Protein AF-A0A5B9PC43-F1 (afdb_monomer)

Nearest PDB structures (foldseek):
  3fk8-assembly1_A  TM=6.788E-01  e=1.564E-06  Xylella fastidiosa Temecula1
  5nym-assembly1_A  TM=7.401E-01  e=4.141E-04  Populus tremula x Populus tremuloides
  5nyl-assembly1_A  TM=6.182E-01  e=1.323E-04  Populus tremula x Populus tremuloides
  5nyo-assembly1_A  TM=6.465E-01  e=2.062E-04  Populus tremula x Populus tremuloides
  5o9z-assembly1_J  TM=6.689E-01  e=1.858E-02  Homo sapiens

Sequence (253 aa):
MKRIICIVALMLVSAASILSVGCSQKSEPQVAKKKMHRTVLRRPPEFSQSTVVVEKSIHRNGKTGSAKSVPAKKVLDEAIEVAKSADKKLFIQFDASWCTWCEKLES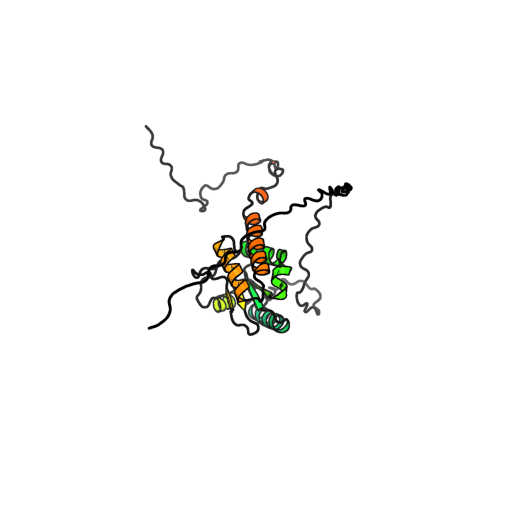FLEQNRPLFENDFHFVKIDTERMAGGAKLFEEFLNGRECGLPCIVILDGDGNEIASSHGRDGKNIGCPFESHEISHFVEMIKNSSDMSQSQLREVGVAMEEYVKTLQDWTLLKPPANESKIQASGPRTWPKNSPLFPRMGLESQKN

Structure (mmCIF, N/CA/C/O backbone):
data_AF-A0A5B9PC43-F1
#
_entry.id   AF-A0A5B9PC43-F1
#
loop_
_atom_site.group_PDB
_atom_site.id
_atom_site.type_symbol
_atom_site.label_atom_id
_atom_site.label_alt_id
_atom_site.label_comp_id
_atom_site.label_asym_id
_atom_site.label_entity_id
_atom_site.label_seq_id
_atom_site.pdbx_PDB_ins_code
_atom_site.Cartn_x
_atom_site.Cartn_y
_atom_site.Cartn_z
_atom_site.occupancy
_atom_site.B_iso_or_equiv
_atom_site.auth_seq_id
_atom_site.auth_comp_id
_atom_site.auth_asym_id
_atom_site.auth_atom_id
_atom_site.pdbx_PDB_model_num
ATOM 1 N N . MET A 1 1 ? -71.013 27.428 17.874 1.00 43.34 1 MET A N 1
ATOM 2 C CA . MET A 1 1 ? -69.565 27.718 17.945 1.00 43.34 1 MET A CA 1
ATOM 3 C C . MET A 1 1 ? -69.277 28.266 19.334 1.00 43.34 1 MET A C 1
ATOM 5 O O . MET A 1 1 ? -69.756 29.342 19.658 1.00 43.34 1 MET A O 1
ATOM 9 N N . LYS A 1 2 ? -68.691 27.448 20.216 1.00 45.78 2 LYS A N 1
ATOM 10 C CA . LYS A 1 2 ? -68.616 27.690 21.664 1.00 45.78 2 LYS A CA 1
ATOM 11 C C . LYS A 1 2 ? -67.164 27.573 22.141 1.00 45.78 2 LYS A C 1
ATOM 13 O O . LYS A 1 2 ? -66.543 26.550 21.888 1.00 45.78 2 LYS A O 1
ATOM 18 N N . ARG A 1 3 ? -66.783 28.565 22.954 1.00 53.69 3 ARG A N 1
ATOM 19 C CA . ARG A 1 3 ? -65.804 28.586 24.059 1.00 53.69 3 ARG A CA 1
ATOM 20 C C . ARG A 1 3 ? -64.476 29.323 23.841 1.00 53.69 3 ARG A C 1
ATOM 22 O O . ARG A 1 3 ? -63.592 28.939 23.094 1.00 53.69 3 ARG A O 1
ATOM 29 N N . ILE A 1 4 ? -64.456 30.401 24.610 1.00 50.22 4 ILE A N 1
ATOM 30 C CA . ILE A 1 4 ? -63.522 31.466 24.916 1.00 50.22 4 ILE A CA 1
ATOM 31 C C . ILE A 1 4 ? -63.011 31.177 26.360 1.00 50.22 4 ILE A C 1
ATOM 33 O O . ILE A 1 4 ? -63.818 30.734 27.179 1.00 50.22 4 ILE A O 1
ATOM 37 N N . ILE A 1 5 ? -61.739 31.512 26.654 1.00 48.22 5 ILE A N 1
ATOM 38 C CA . ILE A 1 5 ? -61.152 31.956 27.956 1.00 48.22 5 ILE A CA 1
ATOM 39 C C . ILE A 1 5 ? -60.602 30.955 29.020 1.00 48.22 5 ILE A C 1
ATOM 41 O O . ILE A 1 5 ? -61.278 30.021 29.437 1.00 48.22 5 ILE A O 1
ATOM 45 N N . CYS A 1 6 ? -59.412 31.348 29.538 1.00 42.16 6 CYS A N 1
ATOM 46 C CA . CYS A 1 6 ? -58.697 31.025 30.802 1.00 42.16 6 CYS A CA 1
ATOM 47 C C . CYS A 1 6 ? -58.104 29.606 30.945 1.00 42.16 6 CYS A C 1
ATOM 49 O O . CYS A 1 6 ? -58.781 28.624 30.700 1.00 42.16 6 CYS A O 1
ATOM 51 N N . ILE A 1 7 ? -56.841 29.403 31.355 1.00 50.62 7 ILE A N 1
ATOM 52 C CA . ILE A 1 7 ? -56.237 29.779 32.650 1.00 50.62 7 ILE A CA 1
ATOM 53 C C . ILE A 1 7 ? -54.703 29.950 32.529 1.00 50.62 7 ILE A C 1
ATOM 55 O O . ILE A 1 7 ? -54.020 29.232 31.806 1.00 50.62 7 ILE A O 1
ATOM 59 N N . VAL A 1 8 ? -54.209 30.920 33.299 1.00 49.19 8 VAL A N 1
ATOM 60 C CA . VAL A 1 8 ? -52.829 31.326 33.602 1.00 49.19 8 VAL A CA 1
ATOM 61 C C . VAL A 1 8 ? -52.238 30.469 34.734 1.00 49.19 8 VAL A C 1
ATOM 63 O O . VAL A 1 8 ? -52.937 30.262 35.719 1.00 49.19 8 VAL A O 1
ATOM 66 N N . ALA A 1 9 ? -50.962 30.066 34.646 1.00 49.91 9 ALA A N 1
ATOM 67 C CA . ALA A 1 9 ? -50.002 29.888 35.764 1.00 49.91 9 ALA A CA 1
ATOM 68 C C . ALA A 1 9 ? -48.663 29.404 35.158 1.00 49.91 9 ALA A C 1
ATOM 70 O O . ALA A 1 9 ? -48.624 28.332 34.569 1.00 49.91 9 ALA A O 1
ATOM 71 N N . LEU A 1 10 ? -47.563 30.160 35.070 1.00 42.94 10 LEU A N 1
ATOM 72 C CA . LEU A 1 10 ? -46.814 30.916 36.083 1.00 42.94 10 LEU A CA 1
ATOM 73 C C . LEU A 1 10 ? -46.324 30.034 37.245 1.00 42.94 10 LEU A C 1
ATOM 75 O O . LEU A 1 10 ? -47.054 29.872 38.210 1.00 42.94 10 LEU A O 1
ATOM 79 N N . MET A 1 11 ? -45.081 29.540 37.167 1.00 46.69 11 MET A N 1
ATOM 80 C CA . MET A 1 11 ? -44.156 29.452 38.310 1.00 46.69 11 MET A CA 1
ATOM 81 C C . MET A 1 11 ? -42.699 29.469 37.813 1.00 46.69 11 MET A C 1
ATOM 83 O O . MET A 1 11 ? -42.244 28.580 37.098 1.00 46.69 11 MET A O 1
ATOM 87 N N . LEU A 1 12 ? -42.010 30.541 38.199 1.00 50.03 12 LEU A N 1
ATOM 88 C CA . LEU A 1 12 ? -40.568 30.782 38.143 1.00 50.03 12 LEU A CA 1
ATOM 89 C C . LEU A 1 12 ? -39.897 30.267 39.438 1.00 50.03 12 LEU A C 1
ATOM 91 O O . LEU A 1 12 ? -40.579 30.033 40.431 1.00 50.03 12 LEU A O 1
ATOM 95 N N . VAL A 1 13 ? -38.554 30.305 39.440 1.00 45.03 13 VAL A N 1
ATOM 96 C CA . VAL A 1 13 ? -37.622 30.306 40.597 1.00 45.03 13 VAL A CA 1
ATOM 97 C C . VAL A 1 13 ? -37.246 28.898 41.102 1.00 45.03 13 VAL A C 1
ATOM 99 O O . VAL A 1 13 ? -38.050 28.177 41.672 1.00 45.03 13 VAL A O 1
ATOM 102 N N . SER A 1 14 ? -36.002 28.435 40.940 1.00 49.44 14 SER A N 1
ATOM 103 C CA . SER A 1 14 ? -34.915 28.845 41.841 1.00 49.44 14 SER A CA 1
ATOM 104 C C . SER A 1 14 ? -33.521 28.652 41.244 1.00 49.44 14 SER A C 1
ATOM 106 O O . SER A 1 14 ? -33.166 27.579 40.761 1.00 49.44 14 SER A O 1
ATOM 108 N N . ALA A 1 15 ? -32.730 29.717 41.342 1.00 48.47 15 ALA A N 1
ATOM 109 C CA . ALA A 1 15 ? -31.288 29.730 41.181 1.00 48.47 15 ALA A CA 1
ATOM 110 C C . ALA A 1 15 ? -30.588 29.587 42.546 1.00 48.47 15 ALA A C 1
ATOM 112 O O . ALA A 1 15 ? -31.166 29.908 43.581 1.00 48.47 15 ALA A O 1
ATOM 113 N N . ALA A 1 16 ? -29.303 29.230 42.461 1.00 44.28 16 ALA A N 1
ATOM 114 C CA . ALA A 1 16 ? -28.235 29.373 43.452 1.00 44.28 16 ALA A CA 1
ATOM 115 C C . ALA A 1 16 ? -28.198 28.387 44.634 1.00 44.28 16 ALA A C 1
ATOM 117 O O . ALA A 1 16 ? -28.980 28.465 45.575 1.00 44.28 16 ALA A O 1
ATOM 118 N N . SER A 1 17 ? -27.134 27.578 44.675 1.00 49.81 17 SER A N 1
ATOM 119 C CA . SER A 1 17 ? -26.151 27.695 45.759 1.00 49.81 17 SER A CA 1
ATOM 120 C C . SER A 1 17 ? -24.807 27.082 45.379 1.00 49.81 17 SER A C 1
ATOM 122 O O . SER A 1 17 ? -24.696 25.962 44.890 1.00 49.81 17 SER A O 1
ATOM 124 N N . ILE A 1 18 ? -23.803 27.918 45.602 1.00 53.03 18 ILE A N 1
ATOM 125 C CA . ILE A 1 18 ? -22.367 27.755 45.440 1.00 53.03 18 ILE A CA 1
ATOM 126 C C . ILE A 1 18 ? -21.845 26.868 46.570 1.00 53.03 18 ILE A C 1
ATOM 128 O O . ILE A 1 18 ? -22.100 27.180 47.728 1.00 53.03 18 ILE A O 1
ATOM 132 N N . LEU A 1 19 ? -21.034 25.856 46.255 1.00 45.12 19 LEU A N 1
ATOM 133 C CA . LEU A 1 19 ? -19.989 25.378 47.162 1.00 45.12 19 LEU A CA 1
ATOM 134 C C . LEU A 1 19 ? -18.723 25.066 46.361 1.00 45.12 19 LEU A C 1
ATOM 136 O O . LEU A 1 19 ? -18.545 23.984 45.809 1.00 45.12 19 LEU A O 1
ATOM 140 N N . SER A 1 20 ? -17.837 26.060 46.331 1.00 44.03 20 SER A N 1
ATOM 141 C CA . SER A 1 20 ? -16.405 25.869 46.144 1.00 44.03 20 SER A CA 1
ATOM 142 C C . SER A 1 20 ? -15.864 25.030 47.299 1.00 44.03 20 SER A C 1
ATOM 144 O O . SER A 1 20 ? -15.857 25.485 48.442 1.00 44.03 20 SER A O 1
ATOM 146 N N . VAL A 1 21 ? -15.358 23.835 47.000 1.00 47.88 21 VAL A N 1
ATOM 147 C CA . VAL A 1 21 ? -14.471 23.093 47.898 1.00 47.88 21 VAL A CA 1
ATOM 148 C C . VAL A 1 21 ? -13.177 22.798 47.152 1.00 47.88 21 VAL A C 1
ATOM 150 O O . VAL A 1 21 ? -13.137 21.980 46.242 1.00 47.88 21 VAL A O 1
ATOM 153 N N . GLY A 1 22 ? -12.127 23.493 47.587 1.00 37.62 22 GLY A N 1
ATOM 154 C CA . GLY A 1 22 ? -10.785 22.940 47.724 1.00 37.62 22 GLY A CA 1
ATOM 155 C C . GLY A 1 22 ? -9.973 22.719 46.453 1.00 37.62 22 GLY A C 1
ATOM 156 O O . GLY A 1 22 ? -9.951 21.623 45.904 1.00 37.62 22 GLY A O 1
ATOM 157 N N . CYS A 1 23 ? -9.132 23.704 46.125 1.00 36.25 23 CYS A N 1
ATOM 158 C CA . CYS A 1 23 ? -7.794 23.422 45.610 1.00 36.25 23 CYS A CA 1
ATOM 159 C C . CYS A 1 23 ? -7.107 22.411 46.543 1.00 36.25 23 CYS A C 1
ATOM 161 O O . CYS A 1 23 ? -6.650 22.773 47.625 1.00 36.25 23 CYS A O 1
ATOM 163 N N . SER A 1 24 ? -7.024 21.148 46.129 1.00 36.28 24 SER A N 1
ATOM 164 C CA . SER A 1 24 ? -6.075 20.196 46.694 1.00 36.28 24 SER A CA 1
ATOM 165 C C . SER A 1 24 ? -4.855 20.182 45.781 1.00 36.28 24 SER A C 1
ATOM 167 O O . SER A 1 24 ? -4.831 19.517 44.746 1.00 36.28 24 SER A O 1
ATOM 169 N N . GLN A 1 25 ? -3.851 20.981 46.148 1.00 38.28 25 GLN A N 1
ATOM 170 C CA . GLN A 1 25 ? -2.487 20.830 45.652 1.00 38.28 25 GLN A CA 1
ATOM 171 C C . GLN A 1 25 ? -1.988 19.448 46.072 1.00 38.28 25 GLN A C 1
ATOM 173 O O . GLN A 1 25 ? -1.511 19.251 47.188 1.00 38.28 25 GLN A O 1
ATOM 178 N N . LYS A 1 26 ? -2.109 18.479 45.166 1.00 35.62 26 LYS A N 1
ATOM 179 C CA . LYS A 1 26 ? -1.331 17.251 45.242 1.00 35.62 26 LYS A CA 1
ATOM 180 C C . LYS A 1 26 ? 0.023 17.570 44.623 1.00 35.62 26 LYS A C 1
ATOM 182 O O . LYS A 1 26 ? 0.137 17.763 43.417 1.00 35.62 26 LYS A O 1
ATOM 187 N N . SER A 1 27 ? 1.009 17.721 45.495 1.00 38.06 27 SER A N 1
ATOM 188 C CA . SER A 1 27 ? 2.417 17.841 45.153 1.00 38.06 27 SER A CA 1
ATOM 189 C C . SER A 1 27 ? 2.829 16.739 44.176 1.00 38.06 27 SER A C 1
ATOM 191 O O . SER A 1 27 ? 2.510 15.562 44.362 1.00 38.06 27 SER A O 1
ATOM 193 N N . GLU A 1 28 ? 3.533 17.146 43.123 1.00 39.41 28 GLU A N 1
ATOM 194 C CA . GLU A 1 28 ? 4.179 16.254 42.168 1.00 39.41 28 GLU A CA 1
ATOM 195 C C . GLU A 1 28 ? 5.106 15.266 42.898 1.00 39.41 28 GLU A C 1
ATOM 197 O O . GLU A 1 28 ? 5.899 15.673 43.757 1.00 39.41 28 GLU A O 1
ATOM 202 N N . PRO A 1 29 ? 5.069 13.966 42.561 1.00 35.38 29 PRO A N 1
ATOM 203 C CA . PRO A 1 29 ? 6.114 13.050 42.971 1.00 35.38 29 PRO A CA 1
ATOM 204 C C . PRO A 1 29 ? 7.404 13.398 42.220 1.00 35.38 29 PRO A C 1
ATOM 206 O O . PRO A 1 29 ? 7.453 13.440 40.992 1.00 35.38 29 PRO A O 1
ATOM 209 N N . GLN A 1 30 ? 8.457 13.647 42.995 1.00 34.16 30 GLN A N 1
ATOM 210 C CA . GLN A 1 30 ? 9.815 13.919 42.538 1.00 34.16 30 GLN A CA 1
ATOM 211 C C . GLN A 1 30 ? 10.288 12.838 41.554 1.00 34.16 30 GLN A C 1
ATOM 213 O O . GLN A 1 30 ? 10.591 11.708 41.945 1.00 34.16 30 GLN A O 1
ATOM 218 N N . VAL A 1 31 ? 10.385 13.198 40.273 1.00 34.38 31 VAL A N 1
ATOM 219 C CA . VAL A 1 31 ? 11.050 12.384 39.253 1.00 34.38 31 VAL A CA 1
ATOM 220 C C . VAL A 1 31 ? 12.542 12.366 39.576 1.00 34.38 31 VAL A C 1
ATOM 222 O O . VAL A 1 31 ? 13.286 13.313 39.314 1.00 34.38 31 VAL A O 1
ATOM 225 N N . ALA A 1 32 ? 12.981 11.263 40.178 1.00 34.78 32 ALA A N 1
ATOM 226 C CA . ALA A 1 32 ? 14.383 10.948 40.366 1.00 34.78 32 ALA A CA 1
ATOM 227 C C . ALA A 1 32 ? 15.108 10.996 39.010 1.00 34.78 32 ALA A C 1
ATOM 229 O O . ALA A 1 32 ? 14.774 10.269 38.072 1.00 34.78 32 ALA A O 1
ATOM 230 N N . LYS A 1 33 ? 16.125 11.858 38.914 1.00 36.84 33 LYS A N 1
ATOM 231 C CA . LYS A 1 33 ? 17.017 11.978 37.756 1.00 36.84 33 LYS A CA 1
ATOM 232 C C . LYS A 1 33 ? 17.776 10.664 37.555 1.00 36.84 33 LYS A C 1
ATOM 234 O O . LYS A 1 33 ? 18.848 10.461 38.127 1.00 36.84 33 LYS A O 1
ATOM 239 N N . LYS A 1 34 ? 17.242 9.763 36.728 1.00 36.44 34 LYS A N 1
ATOM 240 C CA . LYS A 1 34 ? 17.983 8.586 36.271 1.00 36.44 34 LYS A CA 1
ATOM 241 C C . LYS A 1 34 ? 18.980 9.031 35.203 1.00 36.44 34 LYS A C 1
ATOM 243 O O . LYS A 1 34 ? 18.617 9.521 34.139 1.00 36.44 34 LYS A O 1
ATOM 248 N N . LYS A 1 35 ? 20.256 8.881 35.545 1.00 34.94 35 LYS A N 1
ATOM 249 C CA . LYS A 1 35 ? 21.439 9.118 34.717 1.00 34.94 35 LYS A CA 1
ATOM 250 C C . LYS A 1 35 ? 21.250 8.464 33.340 1.00 34.94 35 LYS A C 1
ATOM 252 O O . LYS A 1 35 ? 21.169 7.242 33.237 1.00 34.94 35 LYS A O 1
ATOM 257 N N . MET A 1 36 ? 21.149 9.288 32.299 1.00 33.34 36 MET A N 1
ATOM 258 C CA . MET A 1 36 ? 20.982 8.847 30.917 1.00 33.34 36 MET A CA 1
ATOM 259 C C . MET A 1 36 ? 22.302 8.235 30.439 1.00 33.34 36 MET A C 1
ATOM 261 O O . MET A 1 36 ? 23.233 8.939 30.051 1.00 33.34 36 MET A O 1
ATOM 265 N N . HIS A 1 37 ? 22.417 6.909 30.522 1.00 37.09 37 HIS A N 1
ATOM 266 C CA . HIS A 1 37 ? 23.472 6.200 29.814 1.00 37.09 37 HIS A CA 1
ATOM 267 C C . HIS A 1 37 ? 23.176 6.293 28.317 1.00 37.09 37 HIS A C 1
ATOM 269 O O . HIS A 1 37 ? 22.144 5.822 27.840 1.00 37.09 37 HIS A O 1
ATOM 275 N N . ARG A 1 38 ? 24.102 6.940 27.603 1.00 36.69 38 ARG A N 1
ATOM 276 C CA . ARG A 1 38 ? 24.192 7.025 26.144 1.00 36.69 38 ARG A CA 1
ATOM 277 C C . ARG A 1 38 ? 24.114 5.616 25.557 1.00 36.69 38 ARG A C 1
ATOM 279 O O . ARG A 1 38 ? 25.120 4.919 25.456 1.00 36.69 38 ARG A O 1
ATOM 286 N N . THR A 1 39 ? 22.905 5.198 25.202 1.00 31.80 39 THR A N 1
ATOM 287 C CA . THR A 1 39 ? 22.682 3.958 24.469 1.00 31.80 39 THR A CA 1
ATOM 288 C C . THR A 1 39 ? 22.955 4.276 23.012 1.00 31.80 39 THR A C 1
ATOM 290 O O . THR A 1 39 ? 22.233 5.034 22.373 1.00 31.80 39 THR A O 1
ATOM 293 N N . VAL A 1 40 ? 24.084 3.765 22.532 1.00 38.44 40 VAL A N 1
ATOM 294 C CA . VAL A 1 40 ? 24.432 3.718 21.115 1.00 38.44 40 VAL A CA 1
ATOM 295 C C . VAL A 1 40 ? 23.251 3.090 20.381 1.00 38.44 40 VAL A C 1
ATOM 297 O O . VAL A 1 40 ? 22.873 1.966 20.712 1.00 38.44 40 VAL A O 1
ATOM 300 N N . LEU A 1 41 ? 22.669 3.822 19.426 1.00 33.53 41 LEU A N 1
ATOM 301 C CA . LEU A 1 41 ? 21.679 3.299 18.490 1.00 33.53 41 LEU A CA 1
ATOM 302 C C . LEU A 1 41 ? 22.284 2.061 17.823 1.00 33.53 41 LEU A C 1
ATOM 304 O O . LEU A 1 41 ? 23.160 2.157 16.962 1.00 33.53 41 LEU A O 1
ATOM 308 N N . ARG A 1 42 ? 21.874 0.882 18.293 1.00 34.84 42 ARG A N 1
ATOM 309 C CA . ARG A 1 42 ? 22.105 -0.364 17.573 1.00 34.84 42 ARG A CA 1
ATOM 310 C C . ARG A 1 42 ? 21.214 -0.308 16.337 1.00 34.84 42 ARG A C 1
ATOM 312 O O . ARG A 1 42 ? 20.073 0.139 16.430 1.00 34.84 42 ARG A O 1
ATOM 319 N N . ARG A 1 43 ? 21.775 -0.709 15.194 1.00 34.78 43 ARG A N 1
ATOM 320 C CA . ARG A 1 43 ? 21.053 -0.841 13.923 1.00 34.78 43 ARG A CA 1
ATOM 321 C C . ARG A 1 43 ? 19.721 -1.572 14.158 1.00 34.78 43 ARG A C 1
ATOM 323 O O . ARG A 1 43 ? 19.720 -2.504 14.969 1.00 34.78 43 ARG A O 1
ATOM 330 N N . PRO A 1 44 ? 18.632 -1.188 13.468 1.00 36.41 44 PRO A N 1
ATOM 331 C CA . PRO A 1 44 ? 17.419 -1.992 13.455 1.00 36.41 44 PRO A CA 1
ATOM 332 C C . PRO A 1 44 ? 17.771 -3.434 13.061 1.00 36.41 44 PRO A C 1
ATOM 334 O O . PRO A 1 44 ? 18.649 -3.618 12.209 1.00 36.41 44 PRO A O 1
ATOM 337 N N . PRO A 1 45 ? 17.155 -4.449 13.686 1.00 33.75 45 PRO A N 1
ATOM 338 C CA . PRO A 1 45 ? 17.302 -5.817 13.227 1.00 33.75 45 PRO A CA 1
ATOM 339 C C . PRO A 1 45 ? 16.797 -5.910 11.784 1.00 33.75 45 PRO A C 1
ATOM 341 O O . PRO A 1 45 ? 15.704 -5.459 11.456 1.00 33.75 45 PRO A O 1
ATOM 344 N N . GLU A 1 46 ? 17.654 -6.458 10.932 1.00 38.03 46 GLU A N 1
ATOM 345 C CA . GLU A 1 46 ? 17.359 -6.845 9.561 1.00 38.03 46 GLU A CA 1
ATOM 346 C C . GLU A 1 46 ? 16.153 -7.800 9.562 1.00 38.03 46 GLU A C 1
ATOM 348 O O . GLU A 1 46 ? 16.115 -8.746 10.348 1.00 38.03 46 GLU A O 1
ATOM 353 N N . PHE A 1 47 ? 15.162 -7.467 8.731 1.00 34.25 47 PHE A N 1
ATOM 354 C CA . PHE A 1 47 ? 13.943 -8.198 8.377 1.00 34.25 47 PHE A CA 1
ATOM 355 C C . PHE A 1 47 ? 13.853 -9.625 8.956 1.00 34.25 47 PHE A C 1
ATOM 357 O O . PHE A 1 47 ? 14.481 -10.564 8.458 1.00 34.25 47 PHE A O 1
ATOM 364 N N . SER A 1 48 ? 13.040 -9.799 10.005 1.00 32.00 48 SER A N 1
ATOM 365 C CA . SER A 1 48 ? 12.641 -11.125 10.475 1.00 32.00 48 SER A CA 1
ATOM 366 C C . SER A 1 48 ? 11.788 -11.769 9.392 1.00 32.00 48 SER A C 1
ATOM 368 O O . SER A 1 48 ? 10.599 -11.490 9.264 1.00 32.00 48 SER A O 1
ATOM 370 N N . GLN A 1 49 ? 12.451 -12.618 8.615 1.00 38.53 49 GLN A N 1
ATOM 371 C CA . GLN A 1 49 ? 11.923 -13.583 7.666 1.00 38.53 49 GLN A CA 1
ATOM 372 C C . GLN A 1 49 ? 10.609 -14.215 8.153 1.00 38.53 49 GLN A C 1
ATOM 374 O O . GLN A 1 49 ? 10.593 -15.290 8.742 1.00 38.53 49 GLN A O 1
ATOM 379 N N . SER A 1 50 ? 9.489 -13.583 7.816 1.00 36.22 50 SER A N 1
ATOM 380 C CA . SER A 1 50 ? 8.236 -14.290 7.537 1.00 36.22 50 SER A CA 1
ATOM 381 C C . SER A 1 50 ? 8.174 -14.593 6.038 1.00 36.22 50 SER A C 1
ATOM 383 O O . SER A 1 50 ? 7.153 -14.445 5.383 1.00 36.22 50 SER A O 1
ATOM 385 N N . THR A 1 51 ? 9.320 -14.967 5.471 1.00 35.28 51 THR A N 1
ATOM 386 C CA . THR A 1 51 ? 9.424 -15.641 4.184 1.00 35.28 51 THR A CA 1
ATOM 387 C C . THR A 1 51 ? 9.265 -17.122 4.465 1.00 35.28 51 THR A C 1
ATOM 389 O O . THR A 1 51 ? 10.009 -17.673 5.274 1.00 35.28 51 THR A O 1
ATOM 392 N N . VAL A 1 52 ? 8.318 -17.773 3.798 1.00 36.25 52 VAL A N 1
ATOM 393 C CA . VAL A 1 52 ? 8.227 -19.231 3.753 1.00 36.2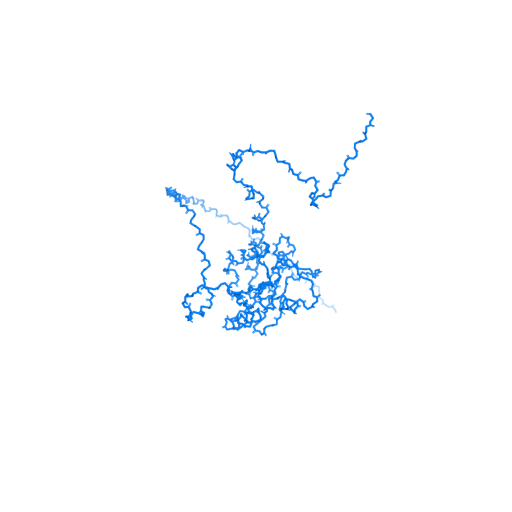5 52 VAL A CA 1
ATOM 394 C C . VAL A 1 52 ? 9.581 -19.777 3.294 1.00 36.25 52 VAL A C 1
ATOM 396 O O . VAL A 1 52 ? 9.953 -19.698 2.124 1.00 36.25 52 VAL A O 1
ATOM 399 N N . VAL A 1 53 ? 10.350 -20.295 4.247 1.00 34.34 53 VAL A N 1
ATOM 400 C CA . VAL A 1 53 ? 11.598 -21.002 3.999 1.00 34.34 53 VAL A CA 1
ATOM 401 C C . VAL A 1 53 ? 11.230 -22.367 3.423 1.00 34.34 53 VAL A C 1
ATOM 403 O O . VAL A 1 53 ? 10.977 -23.325 4.149 1.00 34.34 53 VAL A O 1
ATOM 406 N N . VAL A 1 54 ? 11.219 -22.476 2.093 1.00 35.88 54 VAL A N 1
ATOM 407 C CA . VAL A 1 54 ? 11.498 -23.755 1.428 1.00 35.88 54 VAL A CA 1
ATOM 408 C C . VAL A 1 54 ? 13.016 -23.936 1.439 1.00 35.88 54 VAL A C 1
ATOM 410 O O . VAL A 1 54 ? 13.687 -23.797 0.421 1.00 35.88 54 VAL A O 1
ATOM 413 N N . GLU A 1 55 ? 13.584 -24.228 2.608 1.00 39.66 55 GLU A N 1
ATOM 414 C CA . GLU A 1 55 ? 14.922 -24.812 2.681 1.00 39.66 55 GLU A CA 1
ATOM 415 C C . GLU A 1 55 ? 14.790 -26.323 2.797 1.00 39.66 55 GLU A C 1
ATOM 417 O O . GLU A 1 55 ? 14.534 -26.888 3.861 1.00 39.66 55 GLU A O 1
ATOM 422 N N . LYS A 1 56 ? 15.078 -27.003 1.688 1.00 38.94 56 LYS A N 1
ATOM 423 C CA . LYS A 1 56 ? 15.835 -28.243 1.791 1.00 38.94 56 LYS A CA 1
ATOM 424 C C . LYS A 1 56 ? 16.845 -28.359 0.654 1.00 38.94 56 LYS A C 1
ATOM 426 O O . LYS A 1 56 ? 16.492 -28.608 -0.491 1.00 38.94 56 LYS A O 1
ATOM 431 N N . SER A 1 57 ? 18.107 -28.220 1.059 1.00 42.00 57 SER A N 1
ATOM 432 C CA . SER A 1 57 ? 19.327 -28.754 0.445 1.00 42.00 57 SER A CA 1
ATOM 433 C C . SER A 1 57 ? 19.657 -28.371 -0.995 1.00 42.00 57 SER A C 1
ATOM 435 O O . SER A 1 57 ? 19.285 -29.103 -1.901 1.00 42.00 57 SER A O 1
ATOM 437 N N . ILE A 1 58 ? 20.579 -27.414 -1.173 1.00 43.47 58 ILE A N 1
ATOM 438 C CA . ILE A 1 58 ? 21.733 -27.604 -2.074 1.00 43.47 58 ILE A CA 1
ATOM 439 C C . ILE A 1 58 ? 22.983 -26.981 -1.424 1.00 43.47 58 ILE A C 1
ATOM 441 O O . ILE A 1 58 ? 23.087 -25.768 -1.261 1.00 43.47 58 ILE A O 1
ATOM 445 N N . HIS A 1 59 ? 23.935 -27.832 -1.032 1.00 37.06 59 HIS A N 1
ATOM 446 C CA . HIS A 1 59 ? 25.284 -27.433 -0.626 1.00 37.06 59 HIS A CA 1
ATOM 447 C C . HIS A 1 59 ? 26.112 -26.970 -1.841 1.00 37.06 59 HIS A C 1
ATOM 449 O O . HIS A 1 59 ? 25.977 -27.493 -2.944 1.00 37.06 59 HIS A O 1
ATOM 455 N N . ARG A 1 60 ? 26.983 -25.986 -1.583 1.00 48.62 60 ARG A N 1
ATOM 456 C CA . ARG A 1 60 ? 27.903 -25.262 -2.484 1.00 48.62 60 ARG A CA 1
ATOM 457 C C . ARG A 1 60 ? 28.493 -26.073 -3.649 1.00 48.62 60 ARG A C 1
ATOM 459 O O . ARG A 1 60 ? 29.173 -27.067 -3.417 1.00 48.62 60 ARG A O 1
ATOM 466 N N . ASN A 1 61 ? 28.464 -25.487 -4.849 1.00 39.22 61 ASN A N 1
ATOM 467 C CA . ASN A 1 61 ? 29.692 -25.294 -5.627 1.00 39.22 61 ASN A CA 1
ATOM 468 C C . ASN A 1 61 ? 29.556 -24.108 -6.598 1.00 39.22 61 ASN A C 1
ATOM 470 O O . ASN A 1 61 ? 28.491 -23.883 -7.171 1.00 39.22 61 ASN A O 1
ATOM 474 N N . GLY A 1 62 ? 30.632 -23.336 -6.751 1.00 46.44 62 GLY A N 1
ATOM 475 C CA . GLY A 1 62 ? 30.665 -22.114 -7.548 1.00 46.44 62 GLY A CA 1
ATOM 476 C C . GLY A 1 62 ? 30.354 -22.352 -9.027 1.00 46.44 62 GLY A C 1
ATOM 477 O O . GLY A 1 62 ? 31.063 -23.073 -9.725 1.00 46.44 62 GLY A O 1
ATOM 478 N N . LYS A 1 63 ? 29.301 -21.691 -9.504 1.00 38.44 63 LYS A N 1
ATOM 479 C CA . LYS A 1 63 ? 29.036 -21.402 -10.914 1.00 38.44 63 LYS A CA 1
ATOM 480 C C . LYS A 1 63 ? 28.143 -20.168 -10.933 1.00 38.44 63 LYS A C 1
ATOM 482 O O . LYS A 1 63 ? 27.049 -20.202 -10.377 1.00 38.44 63 LYS A O 1
ATOM 487 N N . THR A 1 64 ? 28.600 -19.081 -11.546 1.00 47.75 64 THR A N 1
ATOM 488 C CA . THR A 1 64 ? 27.760 -17.921 -11.874 1.00 47.75 64 THR A CA 1
ATOM 489 C C . THR A 1 64 ? 26.778 -18.333 -12.972 1.00 47.75 64 THR A C 1
ATOM 491 O O . THR A 1 64 ? 26.967 -18.039 -14.149 1.00 47.75 64 THR A O 1
ATOM 494 N N . GLY A 1 65 ? 25.769 -19.115 -12.596 1.00 38.50 65 GLY A N 1
ATOM 495 C CA . GLY A 1 65 ? 24.559 -19.291 -13.379 1.00 38.50 65 GLY A CA 1
ATOM 496 C C . GLY A 1 65 ? 23.633 -18.129 -13.057 1.00 38.50 65 GLY A C 1
ATOM 497 O O . GLY A 1 65 ? 23.471 -17.788 -11.888 1.00 38.50 65 GLY A O 1
ATOM 498 N N . SER A 1 66 ? 23.061 -17.510 -14.089 1.00 46.16 66 SER A N 1
ATOM 499 C CA . SER A 1 66 ? 21.928 -16.595 -13.953 1.00 46.16 66 SER A CA 1
ATOM 500 C C . SER A 1 66 ? 20.913 -17.227 -12.996 1.00 46.16 66 SER A C 1
ATOM 502 O O . SER A 1 66 ? 20.351 -18.284 -13.292 1.00 46.16 66 SER A O 1
ATOM 504 N N . ALA A 1 67 ? 20.775 -16.652 -11.799 1.00 56.25 67 ALA A N 1
ATOM 505 C CA . ALA A 1 67 ? 19.807 -17.124 -10.826 1.00 56.25 67 ALA A CA 1
ATOM 506 C C . ALA A 1 67 ? 18.427 -17.045 -11.483 1.00 56.25 67 ALA A C 1
ATOM 508 O O . ALA A 1 67 ? 18.057 -16.011 -12.040 1.00 56.25 67 ALA A O 1
ATOM 509 N N . LYS A 1 68 ? 17.687 -18.157 -11.472 1.00 64.25 68 LYS A N 1
ATOM 510 C CA . LYS A 1 68 ? 16.347 -18.206 -12.048 1.00 64.25 68 LYS A CA 1
ATOM 511 C C . LYS A 1 68 ? 15.478 -17.199 -11.293 1.00 64.25 68 LYS A C 1
ATOM 513 O O . LYS A 1 68 ? 15.255 -17.363 -10.097 1.00 64.25 68 LYS A O 1
ATOM 518 N N . SER A 1 69 ? 15.045 -16.157 -11.995 1.00 86.88 69 SER A N 1
ATOM 519 C CA . SER A 1 69 ? 14.154 -15.131 -11.460 1.00 86.88 69 SER A CA 1
ATOM 520 C C . SER A 1 69 ? 12.864 -15.764 -10.912 1.00 86.88 69 SER A C 1
ATOM 522 O O . SER A 1 69 ? 12.329 -16.714 -11.496 1.00 86.88 69 SER A O 1
ATOM 524 N N . VAL A 1 70 ? 12.390 -15.263 -9.768 1.00 95.25 70 VAL A N 1
ATOM 525 C CA . VAL A 1 70 ? 11.149 -15.716 -9.125 1.00 95.25 70 VAL A CA 1
ATOM 526 C C . VAL A 1 70 ? 9.952 -15.310 -10.003 1.00 95.25 70 VAL A C 1
ATOM 528 O O . VAL A 1 70 ? 9.877 -14.145 -10.391 1.00 95.25 70 VAL A O 1
ATOM 531 N N . PRO A 1 71 ? 9.015 -16.216 -10.347 1.00 97.94 71 PRO A N 1
ATOM 532 C CA . PRO A 1 71 ? 7.841 -15.854 -11.145 1.00 97.94 71 PRO A CA 1
ATOM 533 C C . PRO A 1 71 ? 6.855 -14.972 -10.369 1.00 97.94 71 PRO A C 1
ATOM 535 O O . PRO A 1 71 ? 6.338 -15.403 -9.340 1.00 97.94 71 PRO A O 1
ATOM 538 N N . ALA A 1 72 ? 6.528 -13.790 -10.900 1.00 98.19 72 ALA A N 1
ATOM 539 C CA . ALA A 1 72 ? 5.634 -12.826 -10.246 1.00 98.19 72 ALA A CA 1
ATOM 540 C C . ALA A 1 72 ? 4.237 -13.409 -9.983 1.00 98.19 72 ALA A C 1
ATOM 542 O O . ALA A 1 72 ? 3.710 -13.295 -8.881 1.00 98.19 72 ALA A O 1
ATOM 543 N N . LYS A 1 73 ? 3.670 -14.119 -10.971 1.00 97.50 73 LYS A N 1
ATOM 544 C CA . LYS A 1 73 ? 2.361 -14.768 -10.822 1.00 97.50 73 LYS A CA 1
ATOM 545 C C . LYS A 1 73 ? 2.346 -15.779 -9.674 1.00 97.50 73 LYS A C 1
ATOM 547 O O . LYS A 1 73 ? 1.375 -15.848 -8.939 1.00 97.50 73 LYS A O 1
ATOM 552 N N . LYS A 1 74 ? 3.433 -16.535 -9.493 1.00 97.75 74 LYS A N 1
ATOM 553 C CA . LYS A 1 74 ? 3.526 -17.503 -8.397 1.00 97.75 74 LYS A CA 1
ATOM 554 C C . LYS A 1 74 ? 3.513 -16.797 -7.037 1.00 97.75 74 LYS A C 1
ATOM 556 O O . LYS A 1 74 ? 2.815 -17.249 -6.142 1.00 97.75 74 LYS A O 1
ATOM 561 N N . VAL A 1 75 ? 4.248 -15.690 -6.908 1.00 98.19 75 VAL A N 1
ATOM 562 C CA . VAL A 1 75 ? 4.259 -14.863 -5.688 1.00 98.19 75 VAL A CA 1
ATOM 563 C C . VAL A 1 75 ? 2.865 -14.307 -5.393 1.00 98.19 75 VAL A C 1
ATOM 565 O O . VAL A 1 75 ? 2.422 -14.363 -4.252 1.00 98.19 75 VAL A O 1
ATOM 568 N N . LEU A 1 76 ? 2.161 -13.818 -6.418 1.00 97.81 76 LEU A N 1
ATOM 569 C CA . LEU A 1 76 ? 0.785 -13.344 -6.280 1.00 97.81 76 LEU A CA 1
ATOM 570 C C . LEU A 1 76 ? -0.166 -14.461 -5.834 1.00 97.81 76 LEU A C 1
ATOM 572 O O . LEU A 1 76 ? -0.884 -14.278 -4.858 1.00 97.81 76 LEU A O 1
ATOM 576 N N . ASP A 1 77 ? -0.158 -15.604 -6.527 1.00 96.81 77 ASP A N 1
ATOM 577 C CA . ASP A 1 77 ? -1.038 -16.737 -6.222 1.00 96.81 77 ASP A CA 1
ATOM 578 C C . ASP A 1 77 ? -0.820 -17.214 -4.770 1.00 96.81 77 ASP A C 1
ATOM 580 O O . ASP A 1 77 ? -1.778 -17.401 -4.026 1.00 96.81 77 ASP A O 1
ATOM 584 N N . GLU A 1 78 ? 0.437 -17.337 -4.325 1.00 97.25 78 GLU A N 1
ATOM 585 C CA . GLU A 1 78 ? 0.765 -17.702 -2.938 1.00 97.25 78 GLU A CA 1
ATOM 586 C C . GLU A 1 78 ? 0.280 -16.649 -1.928 1.00 97.25 78 GLU A C 1
ATOM 588 O O . GLU A 1 78 ? -0.254 -17.004 -0.876 1.00 97.25 78 GLU A O 1
ATOM 593 N N . ALA A 1 79 ? 0.424 -15.360 -2.241 1.00 97.69 79 ALA A N 1
ATOM 594 C CA . ALA A 1 79 ? -0.017 -14.284 -1.359 1.00 97.69 79 ALA A CA 1
ATOM 595 C C . ALA A 1 79 ? -1.549 -14.204 -1.243 1.00 97.69 79 ALA A C 1
ATOM 597 O O . ALA A 1 79 ? -2.057 -13.907 -0.161 1.00 97.69 79 ALA A O 1
ATOM 598 N N . ILE A 1 80 ? -2.285 -14.512 -2.319 1.00 97.19 80 ILE A N 1
ATOM 599 C CA . ILE A 1 80 ? -3.752 -14.630 -2.296 1.00 97.19 80 ILE A CA 1
ATOM 600 C C . ILE A 1 80 ? -4.174 -15.756 -1.348 1.00 97.19 80 ILE A C 1
ATOM 602 O O . ILE A 1 80 ? -5.023 -15.533 -0.485 1.00 97.19 80 ILE A O 1
ATOM 606 N N . GLU A 1 81 ? -3.556 -16.936 -1.444 1.00 96.81 81 GLU A N 1
ATOM 607 C CA . GLU A 1 81 ? -3.873 -18.065 -0.557 1.00 96.81 81 GLU A CA 1
ATOM 608 C C . GLU A 1 81 ? -3.591 -17.732 0.916 1.00 96.81 81 GLU A C 1
ATOM 610 O O . GLU A 1 81 ? -4.414 -18.011 1.792 1.00 96.81 81 GLU A O 1
ATOM 615 N N . VAL A 1 82 ? -2.461 -17.071 1.202 1.00 96.69 82 VAL A N 1
ATOM 616 C CA . VAL A 1 82 ? -2.128 -16.626 2.564 1.00 96.69 82 VAL A CA 1
ATOM 617 C C . VAL A 1 82 ? -3.149 -15.609 3.070 1.00 96.69 82 VAL A C 1
ATOM 619 O O . VAL A 1 82 ? -3.680 -15.793 4.166 1.00 96.69 82 VAL A O 1
ATOM 622 N N . ALA A 1 83 ? -3.461 -14.577 2.281 1.00 97.12 83 ALA A N 1
ATOM 623 C CA . ALA A 1 83 ? -4.435 -13.551 2.646 1.00 97.12 83 ALA A CA 1
ATOM 624 C C . ALA A 1 83 ? -5.814 -14.167 2.930 1.00 97.12 83 ALA A C 1
ATOM 626 O O . ALA A 1 83 ? -6.387 -13.922 3.991 1.00 97.12 83 ALA A O 1
ATOM 627 N N . LYS A 1 84 ? -6.287 -15.055 2.045 1.00 96.06 84 LYS A N 1
ATOM 628 C CA . LYS A 1 84 ? -7.557 -15.776 2.193 1.00 96.06 84 LYS A CA 1
ATOM 629 C C . LYS A 1 84 ? -7.581 -16.635 3.457 1.00 96.06 84 LYS A C 1
ATOM 631 O O . LYS A 1 84 ? -8.548 -16.587 4.209 1.00 96.06 84 LYS A O 1
ATOM 636 N N . SER A 1 85 ? -6.514 -17.393 3.723 1.00 96.62 85 SER A N 1
ATOM 637 C CA . SER A 1 85 ? -6.425 -18.255 4.913 1.00 96.62 85 SER A CA 1
ATOM 638 C C . SER A 1 85 ? -6.401 -17.477 6.233 1.00 96.62 85 SER A C 1
ATOM 640 O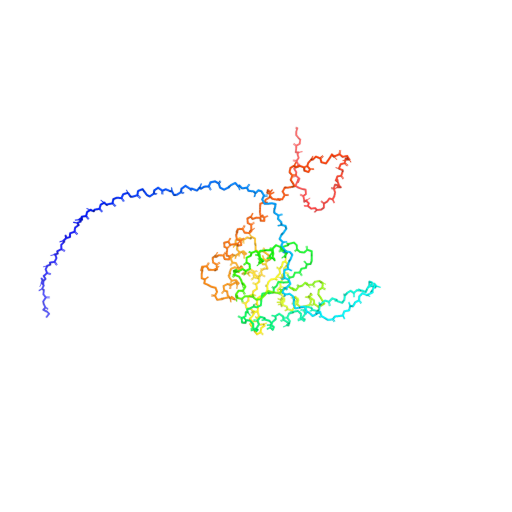 O . SER A 1 85 ? -6.819 -18.001 7.264 1.00 96.62 85 SER A O 1
ATOM 642 N N . ALA A 1 86 ? -5.920 -16.232 6.195 1.00 95.88 86 ALA A N 1
ATOM 643 C CA . ALA A 1 86 ? -5.829 -15.340 7.342 1.00 95.88 86 ALA A CA 1
ATOM 644 C C . ALA A 1 86 ? -7.037 -14.398 7.483 1.00 95.88 86 ALA A C 1
ATOM 646 O O . ALA A 1 86 ? -7.020 -13.567 8.387 1.00 95.88 86 ALA A O 1
ATOM 647 N N . ASP A 1 87 ? -8.040 -14.508 6.602 1.00 96.50 87 ASP A N 1
ATOM 648 C CA . ASP A 1 87 ? -9.182 -13.587 6.489 1.00 96.50 87 ASP A CA 1
ATOM 649 C C . ASP A 1 87 ? -8.764 -12.110 6.331 1.00 96.50 87 ASP A C 1
ATOM 651 O O . ASP A 1 87 ? -9.335 -11.194 6.917 1.00 96.50 87 ASP A O 1
ATOM 655 N N . LYS A 1 88 ? -7.718 -11.874 5.530 1.00 97.81 88 LYS A N 1
ATOM 656 C CA . LYS A 1 88 ? -7.164 -10.543 5.243 1.00 97.81 88 LYS A CA 1
ATOM 657 C C . LYS A 1 88 ? -7.353 -10.171 3.783 1.00 97.81 88 LYS A C 1
ATOM 659 O O . LYS A 1 88 ? -7.451 -11.028 2.906 1.00 97.81 88 LYS A O 1
ATOM 664 N N . LYS A 1 89 ? -7.352 -8.870 3.507 1.00 98.62 89 LYS A N 1
ATOM 665 C CA . LYS A 1 89 ? -7.227 -8.344 2.143 1.00 98.62 89 LYS A CA 1
ATOM 666 C C . LYS A 1 89 ? -5.767 -8.395 1.700 1.00 98.62 89 LYS A C 1
ATOM 668 O O . LYS A 1 89 ? -4.858 -8.361 2.532 1.00 98.62 89 LYS A O 1
ATOM 673 N N . LEU A 1 90 ? -5.525 -8.476 0.396 1.00 98.69 90 LEU A N 1
ATOM 674 C CA . LEU A 1 90 ? -4.167 -8.486 -0.146 1.00 98.69 90 LEU A CA 1
ATOM 675 C C . LEU A 1 90 ? -3.771 -7.079 -0.593 1.00 98.69 90 LEU A C 1
ATOM 677 O O . LEU A 1 90 ? -4.331 -6.560 -1.550 1.00 98.69 90 LEU A O 1
ATOM 681 N N . PHE A 1 91 ? -2.784 -6.482 0.067 1.00 98.81 91 PHE A N 1
ATOM 682 C CA . PHE A 1 91 ? -2.170 -5.218 -0.323 1.00 98.81 91 PHE A CA 1
ATOM 683 C C . PHE A 1 91 ? -0.957 -5.498 -1.216 1.00 98.81 91 PHE A C 1
ATOM 685 O O . PHE A 1 91 ? 0.080 -5.974 -0.747 1.00 98.81 91 PHE A O 1
ATOM 692 N N . ILE A 1 92 ? -1.082 -5.195 -2.505 1.00 98.75 92 ILE A N 1
ATOM 693 C CA . ILE A 1 92 ? -0.028 -5.369 -3.504 1.00 98.75 92 ILE A CA 1
ATOM 694 C C . ILE A 1 92 ? 0.674 -4.031 -3.716 1.00 98.75 92 ILE A C 1
ATOM 696 O O . ILE A 1 92 ? 0.034 -3.044 -4.076 1.00 98.75 92 ILE A O 1
ATOM 700 N N . GLN A 1 93 ? 1.995 -4.016 -3.558 1.00 98.69 93 GLN A N 1
ATOM 701 C CA . GLN A 1 93 ? 2.857 -2.932 -4.020 1.00 98.69 93 GLN A CA 1
ATOM 702 C C . GLN A 1 93 ? 3.643 -3.408 -5.245 1.00 98.69 93 GLN A C 1
ATOM 704 O O . GLN A 1 93 ? 4.531 -4.255 -5.131 1.00 98.69 93 GLN A O 1
ATOM 709 N N . PHE A 1 94 ? 3.352 -2.838 -6.411 1.00 98.69 94 PHE A N 1
ATOM 710 C CA . PHE A 1 94 ? 4.235 -2.958 -7.568 1.00 98.69 94 PHE A CA 1
ATOM 711 C C . PHE A 1 94 ? 5.408 -1.999 -7.402 1.00 98.69 94 PHE A C 1
ATOM 713 O O . PHE A 1 94 ? 5.214 -0.809 -7.122 1.00 98.69 94 PHE A O 1
ATOM 720 N N . ASP A 1 95 ? 6.621 -2.514 -7.570 1.00 97.62 95 ASP A N 1
ATOM 721 C CA . ASP A 1 95 ? 7.853 -1.757 -7.407 1.00 97.62 95 ASP A CA 1
ATOM 722 C C . ASP A 1 95 ? 8.918 -2.113 -8.455 1.00 97.62 95 ASP A C 1
ATOM 724 O O . ASP A 1 95 ? 8.699 -2.872 -9.406 1.00 97.62 95 ASP A O 1
ATOM 728 N N . ALA A 1 96 ? 10.068 -1.463 -8.309 1.00 96.94 96 ALA A N 1
ATOM 729 C CA . ALA A 1 96 ? 11.283 -1.757 -9.041 1.00 96.94 96 ALA A CA 1
ATOM 730 C C . ALA A 1 96 ? 12.479 -1.393 -8.165 1.00 96.94 96 ALA A C 1
ATOM 732 O O . ALA A 1 96 ? 12.437 -0.454 -7.368 1.00 96.94 96 ALA A O 1
ATOM 733 N N . SER A 1 97 ? 13.586 -2.100 -8.353 1.00 95.06 97 SER A N 1
ATOM 734 C CA . SER A 1 97 ? 14.762 -1.964 -7.489 1.00 95.06 97 SER A CA 1
ATOM 735 C C . SER A 1 97 ? 15.470 -0.605 -7.467 1.00 95.06 97 SER A C 1
ATOM 737 O O . SER A 1 97 ? 16.308 -0.371 -6.603 1.00 95.06 97 SER A O 1
ATOM 739 N N . TRP A 1 98 ? 15.185 0.271 -8.426 1.00 93.75 98 TRP A N 1
ATOM 740 C CA . TRP A 1 98 ? 15.736 1.626 -8.503 1.00 93.75 98 TRP A CA 1
ATOM 741 C C . TRP A 1 98 ? 14.783 2.684 -7.919 1.00 93.75 98 TRP A C 1
ATOM 743 O O . TRP A 1 98 ? 15.110 3.871 -7.890 1.00 93.75 98 TRP A O 1
ATOM 753 N N . CYS A 1 99 ? 13.590 2.280 -7.479 1.00 96.62 99 CYS A N 1
ATOM 754 C CA . CYS A 1 99 ? 12.513 3.179 -7.089 1.00 96.62 99 CYS A CA 1
ATOM 755 C C . CYS A 1 99 ? 12.634 3.621 -5.621 1.00 96.62 99 CYS A C 1
ATOM 757 O O . CYS A 1 99 ? 12.103 2.990 -4.709 1.00 96.62 99 CYS A O 1
ATOM 759 N N . THR A 1 100 ? 13.248 4.781 -5.384 1.00 96.50 100 THR A N 1
ATOM 760 C CA . THR A 1 100 ? 13.363 5.359 -4.030 1.00 96.50 100 THR A CA 1
ATOM 761 C C . THR A 1 100 ? 12.004 5.637 -3.374 1.00 96.50 100 THR A C 1
ATOM 763 O O . THR A 1 100 ? 11.854 5.488 -2.166 1.00 96.50 100 THR A O 1
ATOM 766 N N . TRP A 1 101 ? 10.983 6.035 -4.140 1.00 97.19 101 TRP A N 1
ATOM 767 C CA . TRP A 1 101 ? 9.641 6.252 -3.582 1.00 97.19 101 TRP A CA 1
ATOM 768 C C . TRP A 1 101 ? 8.951 4.948 -3.162 1.00 97.19 101 TRP A C 1
ATOM 770 O O . TRP A 1 101 ? 8.135 4.965 -2.244 1.00 97.19 101 TRP A O 1
ATOM 780 N N . CYS A 1 102 ? 9.325 3.818 -3.763 1.00 98.00 102 CYS A N 1
ATOM 781 C CA . CYS A 1 102 ? 8.855 2.496 -3.366 1.00 98.00 102 CYS A CA 1
ATOM 782 C C . CYS A 1 102 ? 9.442 2.094 -2.009 1.00 98.00 102 CYS A C 1
ATOM 784 O O . CYS A 1 102 ? 8.711 1.609 -1.149 1.00 98.00 102 CYS A O 1
ATOM 786 N N . GLU A 1 103 ? 10.734 2.368 -1.791 1.00 97.31 103 GLU A N 1
ATOM 787 C CA . GLU A 1 103 ? 11.398 2.158 -0.496 1.00 97.31 103 GLU A CA 1
ATOM 788 C C . GLU A 1 103 ? 10.792 3.045 0.603 1.00 97.31 103 GLU A C 1
ATOM 790 O O . GLU A 1 103 ? 10.650 2.614 1.745 1.00 97.31 103 GLU A O 1
ATOM 795 N N . LYS A 1 104 ? 10.397 4.282 0.271 1.00 97.69 104 LYS A N 1
ATOM 796 C CA . LYS A 1 104 ? 9.717 5.183 1.216 1.00 97.69 104 LYS A CA 1
ATOM 797 C C . LYS A 1 104 ? 8.349 4.649 1.636 1.00 97.69 104 LYS A C 1
ATOM 799 O O . LYS A 1 104 ? 8.068 4.592 2.831 1.00 97.69 104 LYS A O 1
ATOM 804 N N . LEU A 1 105 ? 7.525 4.221 0.678 1.00 98.38 105 LEU A N 1
ATOM 805 C CA . LEU A 1 105 ? 6.228 3.617 0.988 1.00 98.38 105 LEU A CA 1
ATOM 806 C C . LEU A 1 105 ? 6.397 2.363 1.856 1.00 98.38 105 LEU A C 1
ATOM 808 O O . LEU A 1 105 ? 5.721 2.221 2.870 1.00 98.38 105 LEU A O 1
ATOM 812 N N . GLU A 1 106 ? 7.342 1.492 1.502 1.00 97.62 106 GLU A N 1
ATOM 813 C CA . GLU A 1 106 ? 7.660 0.297 2.286 1.00 97.62 106 GLU A CA 1
ATOM 814 C C . GLU A 1 106 ? 8.100 0.657 3.710 1.00 97.62 106 GLU A C 1
ATOM 816 O O . GLU A 1 106 ? 7.603 0.090 4.681 1.00 97.62 106 GLU A O 1
ATOM 821 N N . SER A 1 107 ? 8.976 1.653 3.854 1.00 98.00 107 SER A N 1
ATOM 822 C CA . SER A 1 107 ? 9.437 2.122 5.158 1.00 98.00 107 SER A CA 1
ATOM 823 C C . SER A 1 107 ? 8.290 2.656 6.017 1.00 98.00 107 SER A C 1
ATOM 825 O O . SER A 1 107 ? 8.230 2.349 7.207 1.00 98.00 107 SER A O 1
ATOM 827 N N . PHE A 1 108 ? 7.356 3.407 5.427 1.00 98.56 108 PHE A N 1
ATOM 828 C CA . PHE A 1 108 ? 6.148 3.855 6.118 1.00 98.56 108 PHE A CA 1
ATOM 829 C C . PHE A 1 108 ? 5.287 2.673 6.588 1.00 98.56 108 PHE A C 1
ATOM 831 O O . PHE A 1 108 ? 4.898 2.625 7.758 1.00 98.56 108 PHE A O 1
ATOM 838 N N . LEU A 1 109 ? 5.007 1.718 5.694 1.00 98.44 109 LEU A N 1
ATOM 839 C CA . LEU A 1 109 ? 4.161 0.555 5.978 1.00 98.44 109 LEU A CA 1
ATOM 840 C C . LEU A 1 109 ? 4.762 -0.373 7.040 1.00 98.44 109 LEU A C 1
ATOM 842 O O . LEU A 1 109 ? 4.007 -1.016 7.773 1.00 98.44 109 LEU A O 1
ATOM 846 N N . GLU A 1 110 ? 6.090 -0.451 7.120 1.00 97.38 110 GLU A N 1
ATOM 847 C CA . GLU A 1 110 ? 6.806 -1.248 8.118 1.00 97.38 110 GLU A CA 1
ATOM 848 C C . GLU A 1 110 ? 6.853 -0.541 9.477 1.00 97.38 110 GLU A C 1
ATOM 850 O O . GLU A 1 110 ? 6.523 -1.131 10.503 1.00 97.38 110 GLU A O 1
ATOM 855 N N . GLN A 1 111 ? 7.174 0.757 9.501 1.00 97.88 111 GLN A N 1
ATOM 856 C CA . GLN A 1 111 ? 7.181 1.546 10.741 1.00 97.88 111 GLN A CA 1
ATOM 857 C C . GLN A 1 111 ? 5.799 1.612 11.402 1.00 97.88 111 GLN A C 1
ATOM 859 O O . GLN A 1 111 ? 5.703 1.720 12.623 1.00 97.88 111 GLN A O 1
ATOM 864 N N . ASN A 1 112 ? 4.737 1.516 10.599 1.00 98.38 112 ASN A N 1
ATOM 865 C CA . ASN A 1 112 ? 3.349 1.585 11.042 1.00 98.38 112 ASN A CA 1
ATOM 866 C C . ASN A 1 112 ? 2.619 0.240 10.914 1.00 98.38 112 ASN A C 1
ATOM 868 O O . ASN A 1 112 ? 1.390 0.211 10.864 1.00 98.38 112 ASN A O 1
ATOM 872 N N . ARG A 1 113 ? 3.354 -0.884 10.879 1.00 98.00 113 ARG A N 1
ATOM 873 C CA . ARG A 1 113 ? 2.797 -2.239 10.717 1.00 98.00 113 ARG A CA 1
ATOM 874 C C . ARG A 1 113 ? 1.573 -2.539 11.597 1.00 98.00 113 ARG A C 1
ATOM 876 O O . ARG A 1 113 ? 0.588 -3.032 11.038 1.00 98.00 113 ARG A O 1
ATOM 883 N N . PRO A 1 114 ? 1.553 -2.175 12.898 1.00 98.12 114 PRO A N 1
ATOM 884 C CA . PRO A 1 114 ? 0.412 -2.456 13.772 1.00 98.12 114 PRO A CA 1
ATOM 885 C C . PRO A 1 114 ? -0.900 -1.782 13.348 1.00 98.12 114 PRO A C 1
ATOM 887 O O . PRO A 1 114 ? -1.968 -2.238 13.746 1.00 98.12 114 PRO A O 1
ATOM 890 N N . LEU A 1 115 ? -0.844 -0.714 12.540 1.00 98.06 115 LEU A N 1
ATOM 891 C CA . LEU A 1 115 ? -2.048 -0.071 12.011 1.00 98.06 115 LEU A CA 1
ATOM 892 C C . LEU A 1 115 ? -2.725 -0.906 10.924 1.00 98.06 115 LEU A C 1
ATOM 894 O O . LEU A 1 115 ? -3.915 -0.733 10.714 1.00 98.06 115 LEU A O 1
ATOM 898 N N . PHE A 1 116 ? -1.992 -1.781 10.230 1.00 98.44 116 PHE A N 1
ATOM 899 C CA . PHE A 1 116 ? -2.472 -2.440 9.010 1.00 98.44 116 PHE A CA 1
ATOM 900 C C . PHE A 1 116 ? -2.509 -3.965 9.091 1.00 98.44 116 PHE A C 1
ATOM 902 O O . PHE A 1 116 ? -3.196 -4.609 8.303 1.00 98.44 116 PHE A O 1
ATOM 909 N N . GLU A 1 117 ? -1.719 -4.570 9.976 1.00 97.00 117 GLU A N 1
ATOM 910 C CA . GLU A 1 117 ? -1.477 -6.014 9.953 1.00 97.00 117 GLU A CA 1
ATOM 911 C C . GLU A 1 117 ? -2.698 -6.869 10.281 1.00 97.00 117 GLU A C 1
ATOM 913 O O . GLU A 1 117 ? -2.703 -8.041 9.916 1.00 97.00 117 GLU A O 1
ATOM 918 N N . ASN A 1 118 ? -3.720 -6.312 10.931 1.00 97.69 118 ASN A N 1
ATOM 919 C CA . ASN A 1 118 ? -4.963 -7.034 11.195 1.00 97.69 118 ASN 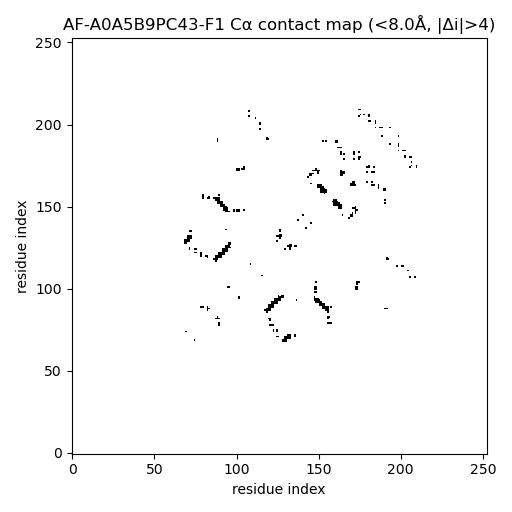A CA 1
ATOM 920 C C . ASN A 1 118 ? -5.810 -7.189 9.929 1.00 97.69 118 ASN A C 1
ATOM 922 O O . ASN A 1 118 ? -6.379 -8.254 9.727 1.00 97.69 118 ASN A O 1
ATOM 926 N N . ASP A 1 119 ? -5.830 -6.176 9.063 1.00 98.25 119 ASP A N 1
ATOM 927 C CA . ASP A 1 119 ? -6.703 -6.126 7.886 1.00 98.25 119 ASP A CA 1
ATOM 928 C C . ASP A 1 119 ? -6.017 -6.625 6.605 1.00 98.25 119 ASP A C 1
ATOM 930 O O . ASP A 1 119 ? -6.676 -7.138 5.699 1.00 98.25 119 ASP A O 1
ATOM 934 N N . PHE A 1 120 ? -4.688 -6.496 6.516 1.00 98.62 120 PHE A N 1
ATOM 935 C CA . PHE A 1 120 ? -3.959 -6.670 5.259 1.00 98.62 120 PHE A CA 1
ATOM 936 C C . PHE A 1 120 ? -2.792 -7.660 5.355 1.00 98.62 120 PHE A C 1
ATOM 938 O O . PHE A 1 120 ? -1.952 -7.601 6.259 1.00 98.62 120 PHE A O 1
ATOM 945 N N . HIS A 1 121 ? -2.685 -8.525 4.347 1.00 98.31 121 HIS A N 1
ATOM 946 C CA . HIS A 1 121 ? -1.453 -9.217 3.980 1.00 98.31 121 HIS A CA 1
ATOM 947 C C . HIS A 1 121 ? -0.729 -8.401 2.903 1.00 98.31 121 HIS A C 1
ATOM 949 O O . HIS A 1 121 ? -1.361 -7.945 1.957 1.00 98.31 121 HIS A O 1
ATOM 955 N N . PHE A 1 122 ? 0.581 -8.199 3.039 1.00 98.44 122 PHE A N 1
ATOM 956 C CA . PHE A 1 122 ? 1.358 -7.342 2.139 1.00 98.44 122 PHE A CA 1
ATOM 957 C C . PHE A 1 122 ? 2.212 -8.190 1.204 1.00 98.44 122 PHE A C 1
ATOM 959 O O . PHE A 1 122 ? 2.926 -9.081 1.662 1.00 98.44 122 PHE A O 1
ATOM 966 N N . VAL A 1 123 ? 2.185 -7.874 -0.089 1.00 98.31 123 VAL A N 1
ATOM 967 C CA . VAL A 1 123 ? 3.048 -8.495 -1.097 1.00 98.31 123 VAL A CA 1
ATOM 968 C C . VAL A 1 123 ? 3.672 -7.432 -1.991 1.00 98.31 123 VAL A C 1
ATOM 970 O O . VAL A 1 123 ? 3.034 -6.449 -2.367 1.00 98.31 123 VAL A O 1
ATOM 973 N N . LYS A 1 124 ? 4.938 -7.646 -2.346 1.00 98.00 124 LYS A N 1
ATOM 974 C CA . LYS A 1 124 ? 5.668 -6.812 -3.298 1.00 98.00 124 LYS A CA 1
ATOM 975 C C . LYS A 1 124 ? 5.880 -7.576 -4.595 1.00 98.00 124 LYS A C 1
ATOM 977 O O . LYS A 1 124 ? 6.295 -8.736 -4.564 1.00 98.00 124 LYS A O 1
ATOM 982 N N . ILE A 1 125 ? 5.623 -6.916 -5.717 1.00 98.50 125 ILE A N 1
ATOM 983 C CA . ILE A 1 125 ? 5.879 -7.451 -7.052 1.00 98.50 125 ILE A CA 1
ATOM 984 C C . ILE A 1 125 ? 6.874 -6.531 -7.757 1.00 98.50 125 ILE A C 1
ATOM 986 O O . ILE A 1 125 ? 6.505 -5.452 -8.222 1.00 98.50 125 ILE A O 1
ATOM 990 N N . ASP A 1 126 ? 8.120 -6.996 -7.871 1.00 98.31 126 ASP A N 1
ATOM 991 C CA . ASP A 1 126 ? 9.148 -6.289 -8.637 1.00 98.31 126 ASP A CA 1
ATOM 992 C C . ASP A 1 126 ? 8.884 -6.501 -10.128 1.00 98.31 126 ASP A C 1
ATOM 994 O O . ASP A 1 126 ? 8.999 -7.611 -10.662 1.00 98.31 126 ASP A O 1
ATOM 998 N N . THR A 1 127 ? 8.506 -5.415 -10.792 1.00 98.06 127 THR A N 1
ATOM 999 C CA . THR A 1 127 ? 8.074 -5.407 -12.192 1.00 98.06 127 THR A CA 1
ATOM 1000 C C . THR A 1 127 ? 9.199 -5.755 -13.172 1.00 98.06 127 THR A C 1
ATOM 1002 O O . THR A 1 127 ? 8.921 -6.225 -14.276 1.00 98.06 127 THR A O 1
ATOM 1005 N N . GLU A 1 128 ? 10.465 -5.617 -12.769 1.00 97.00 128 GLU A N 1
ATOM 1006 C CA . GLU A 1 128 ? 11.630 -5.832 -13.634 1.00 97.00 128 GLU A CA 1
ATOM 1007 C C . GLU A 1 128 ? 12.395 -7.113 -13.293 1.00 97.00 128 GLU A C 1
ATOM 1009 O O . GLU A 1 128 ? 12.876 -7.820 -14.181 1.00 97.00 128 GLU A O 1
ATOM 1014 N N . ARG A 1 129 ? 12.533 -7.425 -12.001 1.00 96.88 129 ARG A N 1
ATOM 1015 C CA . ARG A 1 129 ? 13.350 -8.551 -11.532 1.00 96.88 129 ARG A CA 1
ATOM 1016 C C . ARG A 1 129 ? 12.578 -9.852 -11.429 1.00 96.88 129 ARG A C 1
ATOM 1018 O O . ARG A 1 129 ? 13.224 -10.902 -11.476 1.00 96.88 129 ARG A O 1
ATOM 1025 N N . MET A 1 130 ? 11.252 -9.822 -11.282 1.00 97.94 130 MET A N 1
ATOM 1026 C CA . MET A 1 130 ? 10.431 -11.035 -11.271 1.00 97.94 130 MET A CA 1
ATOM 1027 C C . MET A 1 130 ? 10.033 -11.455 -12.687 1.00 97.94 130 MET A C 1
ATOM 1029 O O . MET A 1 130 ? 9.648 -10.641 -13.528 1.00 97.94 130 MET A O 1
ATOM 1033 N N . ALA A 1 131 ? 10.076 -12.758 -12.958 1.00 97.94 131 ALA A N 1
ATOM 1034 C CA . ALA A 1 131 ? 9.716 -13.294 -14.259 1.00 97.94 131 ALA A CA 1
ATOM 1035 C C . ALA A 1 131 ? 8.220 -13.054 -14.507 1.00 97.94 131 ALA A C 1
ATOM 1037 O O . ALA A 1 131 ? 7.370 -13.528 -13.749 1.00 97.94 131 ALA A O 1
ATOM 1038 N N . GLY A 1 132 ? 7.913 -12.301 -15.567 1.00 97.94 132 GLY A N 1
ATOM 1039 C CA . GLY A 1 132 ? 6.551 -11.877 -15.893 1.00 97.94 132 GLY A CA 1
ATOM 1040 C C . GLY A 1 132 ? 6.016 -10.712 -15.051 1.00 97.94 132 GLY A C 1
ATOM 1041 O O . GLY A 1 132 ? 4.830 -10.427 -15.161 1.00 97.94 132 GLY A O 1
ATOM 1042 N N . GLY A 1 133 ? 6.850 -10.040 -14.245 1.00 97.81 133 GLY A N 1
ATOM 1043 C CA . GLY A 1 133 ? 6.444 -8.909 -13.399 1.00 97.81 133 GLY A CA 1
ATOM 1044 C C . GLY A 1 133 ? 5.801 -7.767 -14.188 1.00 97.81 133 GLY A C 1
ATOM 1045 O O . GLY A 1 133 ? 4.678 -7.381 -13.881 1.00 97.81 133 GLY A O 1
ATOM 1046 N N . ALA A 1 134 ? 6.455 -7.294 -15.253 1.00 97.81 134 ALA A N 1
ATOM 1047 C CA . ALA A 1 134 ? 5.927 -6.232 -16.115 1.00 97.81 134 ALA A CA 1
ATOM 1048 C C . ALA A 1 134 ? 4.577 -6.600 -16.751 1.00 97.81 134 ALA A C 1
ATOM 1050 O O . ALA A 1 134 ? 3.637 -5.817 -16.696 1.00 97.81 134 ALA A O 1
ATOM 1051 N N . LYS A 1 135 ? 4.451 -7.827 -17.276 1.00 98.12 135 LYS A N 1
ATOM 1052 C CA . LYS A 1 135 ? 3.200 -8.321 -17.870 1.00 98.12 135 LYS A CA 1
ATOM 1053 C C . LYS A 1 135 ? 2.068 -8.387 -16.844 1.00 98.12 135 LYS A C 1
ATOM 1055 O O . LYS A 1 135 ? 0.951 -7.988 -17.142 1.00 98.12 135 LYS A O 1
ATOM 1060 N N . LEU A 1 136 ? 2.360 -8.880 -15.640 1.00 98.19 136 LEU A N 1
ATOM 1061 C CA . LEU A 1 136 ? 1.384 -8.923 -14.554 1.00 98.19 136 LEU A CA 1
ATOM 1062 C C . LEU A 1 136 ? 0.951 -7.509 -14.155 1.00 98.19 136 LEU A C 1
ATOM 1064 O O . LEU A 1 136 ? -0.232 -7.263 -13.954 1.00 98.19 136 LEU A O 1
ATOM 1068 N N . PHE A 1 137 ? 1.897 -6.574 -14.075 1.00 98.19 137 PHE A N 1
ATOM 1069 C CA . PHE A 1 137 ? 1.594 -5.181 -13.779 1.00 98.19 137 PHE A CA 1
ATOM 1070 C C . PHE A 1 137 ? 0.665 -4.569 -14.836 1.00 98.19 137 PHE A C 1
ATOM 1072 O O . PHE A 1 137 ? -0.375 -4.029 -14.478 1.00 98.19 137 PHE A O 1
ATOM 1079 N N . GLU A 1 138 ? 0.965 -4.740 -16.127 1.00 97.75 138 GLU A N 1
ATOM 1080 C CA . GLU A 1 138 ? 0.102 -4.296 -17.234 1.00 97.75 138 GLU A CA 1
ATOM 1081 C C . GLU A 1 138 ? -1.322 -4.878 -17.156 1.00 97.75 138 GLU A C 1
ATOM 1083 O O . GLU A 1 138 ? -2.297 -4.157 -17.381 1.00 97.75 138 GLU A O 1
ATOM 1088 N N . GLU A 1 139 ? -1.455 -6.159 -16.795 1.00 97.00 139 GLU A N 1
ATOM 1089 C CA . GLU A 1 139 ? -2.754 -6.818 -16.594 1.00 97.00 139 GLU A CA 1
ATOM 1090 C C . GLU A 1 139 ? -3.564 -6.149 -15.468 1.00 97.00 139 GLU A C 1
ATOM 1092 O O . GLU A 1 139 ? -4.753 -5.887 -15.651 1.00 97.00 139 GLU A O 1
ATOM 1097 N N . PHE A 1 140 ? -2.927 -5.792 -14.346 1.00 96.31 140 PHE A N 1
ATOM 1098 C CA . PHE A 1 140 ? -3.581 -5.042 -13.263 1.00 96.31 140 PHE A CA 1
ATOM 1099 C C . PHE A 1 140 ? -3.918 -3.604 -13.643 1.00 96.31 140 PHE A C 1
ATOM 1101 O O . PHE A 1 140 ? -4.919 -3.049 -13.183 1.00 96.31 140 PHE A O 1
ATOM 1108 N N . LEU A 1 141 ? -3.097 -2.969 -14.476 1.00 94.50 141 LEU A N 1
ATOM 1109 C CA . LEU A 1 141 ? -3.377 -1.613 -14.924 1.00 94.50 141 LEU A CA 1
ATOM 1110 C C . LEU A 1 141 ? -4.641 -1.553 -15.774 1.00 94.50 141 LEU A C 1
ATOM 1112 O O . LEU A 1 141 ? -5.382 -0.578 -15.657 1.00 94.50 141 LEU A O 1
ATOM 1116 N N . ASN A 1 142 ? -4.919 -2.587 -16.57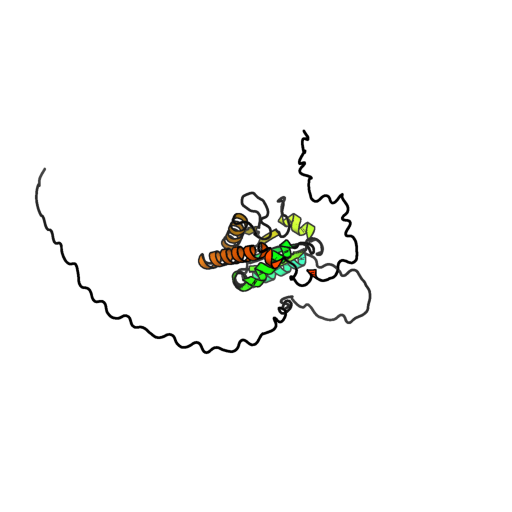5 1.00 92.88 142 ASN A N 1
ATOM 1117 C CA . ASN A 1 142 ? -6.104 -2.659 -17.434 1.00 92.88 142 ASN A CA 1
ATOM 1118 C C . ASN A 1 142 ? -6.299 -1.367 -18.260 1.00 92.88 142 ASN A C 1
ATOM 1120 O O . ASN A 1 142 ? -7.386 -0.796 -18.335 1.00 92.88 142 ASN A O 1
ATOM 1124 N N . GLY A 1 143 ? -5.196 -0.857 -18.820 1.00 92.12 143 GLY A N 1
ATOM 1125 C CA . GLY A 1 143 ? -5.160 0.382 -19.605 1.00 92.12 143 GLY A CA 1
ATOM 1126 C C . GLY A 1 143 ? -5.027 1.683 -18.802 1.00 92.12 143 GLY A C 1
ATOM 1127 O O . GLY A 1 143 ? -4.928 2.743 -19.415 1.00 92.12 143 GLY A O 1
ATOM 1128 N N . ARG A 1 144 ? -5.000 1.636 -17.462 1.00 93.19 144 ARG A N 1
ATOM 1129 C CA . ARG A 1 144 ? -4.668 2.796 -16.617 1.00 93.19 144 ARG A CA 1
ATOM 1130 C C . ARG A 1 144 ? -3.169 3.083 -16.655 1.00 93.19 144 ARG A C 1
ATOM 1132 O O . ARG A 1 144 ? -2.356 2.174 -16.782 1.00 93.19 144 ARG A O 1
ATOM 1139 N N . GLU A 1 145 ? -2.791 4.344 -16.500 1.00 92.00 145 GLU A N 1
ATOM 1140 C CA . GLU A 1 145 ? -1.388 4.718 -16.313 1.00 92.00 145 GLU A CA 1
ATOM 1141 C C . GLU A 1 145 ? -1.038 4.715 -14.823 1.00 92.00 145 GLU A C 1
ATOM 1143 O O . GLU A 1 145 ? -1.730 5.340 -14.020 1.00 92.00 145 GLU A O 1
ATOM 1148 N N . CYS A 1 146 ? 0.070 4.071 -14.450 1.00 94.00 146 CYS A N 1
ATOM 1149 C CA . CYS A 1 146 ? 0.543 4.081 -13.069 1.00 94.00 146 CYS A CA 1
ATOM 1150 C C . CYS A 1 146 ? 2.072 4.133 -12.999 1.00 94.00 146 CYS A C 1
ATOM 1152 O O . CYS A 1 146 ? 2.762 3.256 -13.517 1.00 94.00 146 CYS A O 1
ATOM 1154 N N . GLY A 1 147 ? 2.603 5.160 -12.328 1.00 94.88 147 GLY A N 1
ATOM 1155 C CA . GLY A 1 147 ? 4.009 5.191 -11.915 1.00 94.88 147 GLY A CA 1
ATOM 1156 C C . GLY A 1 147 ? 4.282 4.243 -10.744 1.00 94.88 147 GLY A C 1
ATOM 1157 O O . GLY A 1 147 ? 3.352 3.709 -10.148 1.00 94.88 147 GLY A O 1
ATOM 1158 N N . LEU A 1 148 ? 5.550 4.059 -10.378 1.00 97.25 148 LEU A N 1
ATOM 1159 C CA . LEU A 1 148 ? 5.924 3.282 -9.194 1.00 97.25 148 LEU A CA 1
ATOM 1160 C C . LEU A 1 148 ? 6.142 4.200 -7.970 1.00 97.25 148 LEU A C 1
ATOM 1162 O O . LEU A 1 148 ? 6.703 5.287 -8.130 1.00 97.25 148 LEU A O 1
ATOM 1166 N N . PRO A 1 149 ? 5.763 3.772 -6.750 1.00 98.19 149 PRO A N 1
ATOM 1167 C CA . PRO A 1 149 ? 5.029 2.538 -6.459 1.00 98.19 149 PRO A CA 1
ATOM 1168 C C . PRO A 1 149 ? 3.573 2.617 -6.941 1.00 98.19 149 PRO A C 1
ATOM 1170 O O . PRO A 1 149 ? 2.954 3.676 -6.871 1.00 98.19 149 PRO A O 1
ATOM 1173 N N . CYS A 1 150 ? 3.020 1.496 -7.402 1.00 98.50 150 CYS A N 1
ATOM 1174 C CA . CYS A 1 150 ? 1.590 1.372 -7.701 1.00 98.50 150 CYS A CA 1
ATOM 1175 C C . CYS A 1 150 ? 0.954 0.419 -6.689 1.00 98.50 150 CYS A C 1
ATOM 1177 O O . CYS A 1 150 ? 1.507 -0.654 -6.439 1.00 98.50 150 CYS A O 1
ATOM 1179 N N . ILE A 1 151 ? -0.183 0.797 -6.107 1.00 98.75 151 ILE A N 1
ATOM 1180 C CA . ILE A 1 151 ? -0.856 0.005 -5.074 1.00 98.75 151 ILE A CA 1
ATOM 1181 C C . ILE A 1 151 ? -2.170 -0.531 -5.627 1.00 98.75 151 ILE A C 1
ATOM 1183 O O . ILE A 1 151 ? -2.984 0.223 -6.165 1.00 98.75 151 ILE A O 1
ATOM 1187 N N . VAL A 1 152 ? -2.404 -1.823 -5.418 1.00 98.56 152 VAL A N 1
ATOM 1188 C CA . VAL A 1 152 ? -3.687 -2.482 -5.674 1.00 98.56 152 VAL A CA 1
ATOM 1189 C C . VAL A 1 152 ? -4.060 -3.292 -4.439 1.00 98.56 152 VAL A C 1
ATOM 1191 O O . VAL A 1 152 ? -3.218 -3.992 -3.884 1.00 98.56 152 VAL A O 1
ATOM 1194 N N . ILE A 1 153 ? -5.312 -3.196 -3.998 1.00 98.75 153 ILE A N 1
ATOM 1195 C CA . ILE A 1 153 ? -5.840 -3.984 -2.886 1.00 98.75 153 ILE A CA 1
ATOM 1196 C C . ILE A 1 153 ? -6.883 -4.956 -3.423 1.00 98.75 153 ILE A C 1
ATOM 1198 O O . ILE A 1 153 ? -7.831 -4.531 -4.090 1.00 98.75 153 ILE A O 1
ATOM 1202 N N . LEU A 1 154 ? -6.706 -6.242 -3.117 1.00 98.56 154 LEU A N 1
ATOM 1203 C CA . LEU A 1 154 ? -7.631 -7.305 -3.499 1.00 98.56 154 LEU A CA 1
ATOM 1204 C C . LEU A 1 154 ? -8.435 -7.824 -2.308 1.00 98.56 154 LEU A C 1
ATOM 1206 O O . LEU A 1 154 ? -7.945 -7.857 -1.175 1.00 98.56 154 LEU A O 1
ATOM 1210 N N . ASP A 1 155 ? -9.653 -8.283 -2.580 1.00 96.12 155 ASP A N 1
ATOM 1211 C CA . ASP A 1 155 ? -10.415 -9.106 -1.646 1.00 96.12 155 ASP A CA 1
ATOM 1212 C C . ASP A 1 155 ? -9.883 -10.551 -1.545 1.00 96.12 155 ASP A C 1
ATOM 1214 O O . ASP A 1 155 ? -8.927 -10.941 -2.218 1.00 96.12 155 ASP A O 1
ATOM 1218 N N . GLY A 1 156 ? -10.501 -11.357 -0.673 1.00 87.12 156 GLY A N 1
ATOM 1219 C CA . GLY A 1 156 ? -10.121 -12.760 -0.454 1.00 87.12 156 GLY A CA 1
ATOM 1220 C C . GLY A 1 156 ? -10.416 -13.695 -1.637 1.00 87.12 156 GLY A C 1
ATOM 1221 O O . GLY A 1 156 ? -10.057 -14.874 -1.592 1.00 87.12 156 GLY A O 1
ATOM 1222 N N . ASP A 1 157 ? -11.067 -13.192 -2.687 1.00 88.12 157 ASP A N 1
ATOM 1223 C CA . ASP A 1 157 ? -11.342 -13.903 -3.935 1.00 88.12 157 ASP A CA 1
ATOM 1224 C C . ASP A 1 157 ? -10.475 -13.387 -5.100 1.00 88.12 157 ASP A C 1
ATOM 1226 O O . ASP A 1 157 ? -10.547 -13.922 -6.206 1.00 88.12 157 ASP A O 1
ATOM 1230 N N . GLY A 1 158 ? -9.601 -12.408 -4.842 1.00 91.38 158 GLY A N 1
ATOM 1231 C CA . GLY A 1 158 ? -8.662 -11.854 -5.815 1.00 91.38 158 GLY A CA 1
ATOM 1232 C C . GLY A 1 158 ? -9.226 -10.713 -6.664 1.00 91.38 158 GLY A C 1
ATOM 1233 O O . GLY A 1 158 ? -8.597 -10.343 -7.655 1.00 91.38 158 GLY A O 1
ATOM 1234 N N . ASN A 1 159 ? -10.377 -10.137 -6.307 1.00 95.69 159 ASN A N 1
ATOM 1235 C CA . ASN A 1 159 ? -10.941 -8.991 -7.024 1.00 95.69 159 ASN A CA 1
ATOM 1236 C C . ASN A 1 159 ? -10.345 -7.678 -6.510 1.00 95.69 159 ASN A C 1
ATOM 1238 O O . ASN A 1 159 ? -10.231 -7.485 -5.301 1.00 95.69 159 ASN A O 1
ATOM 1242 N N . GLU A 1 160 ? -10.020 -6.745 -7.410 1.00 97.19 160 GLU A N 1
ATOM 1243 C CA . GLU A 1 160 ? -9.606 -5.388 -7.030 1.00 97.19 160 GLU A CA 1
ATOM 1244 C C . GLU A 1 160 ? -10.755 -4.644 -6.338 1.00 97.19 160 GLU A C 1
ATOM 1246 O O . GLU A 1 160 ? -11.824 -4.456 -6.918 1.00 97.19 160 GLU A O 1
ATOM 1251 N N . ILE A 1 161 ? -10.507 -4.184 -5.109 1.00 97.81 161 ILE A N 1
ATOM 1252 C CA . ILE A 1 161 ? -11.457 -3.405 -4.298 1.00 97.81 161 ILE A CA 1
ATOM 1253 C C . ILE A 1 161 ? -10.979 -1.974 -4.020 1.00 97.81 161 ILE A C 1
ATOM 1255 O O . ILE A 1 161 ? -11.786 -1.114 -3.672 1.00 97.81 161 ILE A O 1
ATOM 1259 N N . ALA A 1 162 ? -9.685 -1.693 -4.201 1.00 97.69 162 ALA A N 1
ATOM 1260 C CA . ALA A 1 162 ? -9.129 -0.342 -4.176 1.00 97.69 162 ALA A CA 1
ATOM 1261 C C . ALA A 1 162 ? -7.801 -0.280 -4.949 1.00 97.69 162 ALA A C 1
ATOM 1263 O O . ALA A 1 162 ? -7.081 -1.273 -5.042 1.00 97.69 162 ALA A O 1
ATOM 1264 N N . SER A 1 163 ? -7.434 0.898 -5.455 1.00 97.94 163 SER A N 1
ATOM 1265 C CA . SER A 1 163 ? -6.104 1.145 -6.024 1.00 97.94 163 SER A CA 1
ATOM 1266 C C . SER A 1 163 ? -5.636 2.578 -5.789 1.00 97.94 163 SER A C 1
ATOM 1268 O O . SER A 1 163 ? -6.420 3.460 -5.428 1.00 97.94 163 SER A O 1
ATOM 1270 N N . SER A 1 164 ? -4.342 2.816 -6.004 1.00 98.06 164 SER A N 1
ATOM 1271 C CA . SER A 1 164 ? -3.711 4.132 -5.857 1.00 98.06 164 SER A CA 1
ATOM 1272 C C . SER A 1 164 ? -4.084 5.139 -6.947 1.00 98.06 164 SER A C 1
ATOM 1274 O O . SER A 1 164 ? -3.541 6.239 -6.959 1.00 98.06 164 SER A O 1
ATOM 1276 N N . HIS A 1 165 ? -5.013 4.814 -7.848 1.00 97.06 165 HIS A N 1
ATOM 1277 C CA . HIS A 1 165 ? -5.543 5.787 -8.797 1.00 97.06 165 HIS A CA 1
ATOM 1278 C C . HIS A 1 165 ? -6.520 6.723 -8.081 1.00 97.06 165 HIS A C 1
ATOM 1280 O O . HIS A 1 165 ? -7.613 6.314 -7.687 1.00 97.06 165 HIS A O 1
ATOM 1286 N N . GLY A 1 166 ? -6.106 7.978 -7.914 1.00 91.25 166 GLY A N 1
ATOM 1287 C CA . GLY A 1 166 ? -6.902 9.058 -7.353 1.00 91.25 166 GLY A CA 1
ATOM 1288 C C . GLY A 1 166 ? -8.146 9.378 -8.182 1.00 91.25 166 GLY A C 1
ATOM 1289 O O . GLY A 1 166 ? -8.384 8.827 -9.257 1.00 91.25 166 GLY A O 1
ATOM 1290 N N . ARG A 1 167 ? -8.945 10.339 -7.708 1.00 87.69 167 ARG A N 1
ATOM 1291 C CA . ARG A 1 167 ? -10.173 10.777 -8.406 1.00 87.69 167 ARG A CA 1
ATOM 1292 C C . ARG A 1 167 ? -9.925 11.350 -9.801 1.00 87.69 167 ARG A C 1
ATOM 1294 O O . ARG A 1 167 ? -10.840 11.366 -10.616 1.00 87.69 167 ARG A O 1
ATOM 1301 N N . ASP A 1 168 ? -8.717 11.837 -10.066 1.00 89.06 168 ASP A N 1
ATOM 1302 C CA . ASP A 1 168 ? -8.291 12.321 -11.380 1.00 89.06 168 ASP A CA 1
ATOM 1303 C C . ASP A 1 168 ? -7.738 11.202 -12.283 1.00 89.06 168 ASP A C 1
ATOM 1305 O O . ASP A 1 168 ? -7.263 11.479 -13.384 1.00 89.06 168 ASP A O 1
ATOM 1309 N N . GLY A 1 169 ? -7.804 9.947 -11.827 1.00 90.56 169 GLY A N 1
ATOM 1310 C CA . GLY A 1 169 ? -7.301 8.771 -12.526 1.00 90.56 169 GLY A CA 1
ATOM 1311 C C . GLY A 1 169 ? -5.787 8.597 -12.445 1.00 90.56 169 GLY A C 1
ATOM 1312 O O . GLY A 1 169 ? -5.273 7.659 -13.049 1.00 90.56 169 GLY A O 1
ATOM 1313 N N . LYS A 1 170 ? -5.061 9.460 -11.721 1.00 93.69 170 LYS A N 1
ATOM 1314 C CA . LYS A 1 170 ? -3.602 9.373 -11.607 1.00 93.69 170 LYS A CA 1
ATOM 1315 C C . LYS A 1 170 ? -3.175 8.575 -10.393 1.00 93.69 170 LYS A C 1
ATOM 1317 O O . LYS A 1 170 ? -3.819 8.610 -9.351 1.00 93.69 170 LYS A O 1
ATOM 1322 N N . ASN A 1 171 ? -2.044 7.894 -10.518 1.00 97.31 171 ASN A N 1
ATOM 1323 C CA . ASN A 1 171 ? -1.423 7.230 -9.386 1.00 97.31 171 ASN A CA 1
ATOM 1324 C C . ASN A 1 171 ? -0.919 8.233 -8.334 1.00 97.31 171 ASN A C 1
ATOM 1326 O O . ASN A 1 171 ? -0.158 9.135 -8.676 1.00 97.31 171 ASN A O 1
ATOM 1330 N N . ILE A 1 172 ? -1.262 8.006 -7.065 1.00 97.81 172 ILE A N 1
ATOM 1331 C CA . ILE A 1 172 ? -0.775 8.785 -5.915 1.00 97.81 172 ILE A CA 1
ATOM 1332 C C . ILE A 1 172 ? 0.608 8.348 -5.399 1.00 97.81 172 ILE A C 1
ATOM 1334 O O . ILE A 1 172 ? 1.166 8.985 -4.510 1.00 97.81 172 ILE A O 1
ATOM 1338 N N . GLY A 1 173 ? 1.160 7.239 -5.907 1.00 97.00 173 GLY A N 1
ATOM 1339 C CA . GLY A 1 173 ? 2.486 6.762 -5.519 1.00 97.00 173 GLY A CA 1
ATOM 1340 C C . GLY A 1 173 ? 2.624 6.476 -4.019 1.00 97.00 173 GLY A C 1
ATOM 1341 O O . GLY A 1 173 ? 1.741 5.899 -3.385 1.00 97.00 173 GLY A O 1
ATOM 1342 N N . CYS A 1 174 ? 3.766 6.881 -3.454 1.00 97.62 174 CYS A N 1
ATOM 1343 C CA . CYS A 1 174 ? 3.903 7.059 -2.011 1.00 97.62 174 CYS A CA 1
ATOM 1344 C C . CYS A 1 174 ? 3.287 8.420 -1.659 1.00 97.62 174 CYS A C 1
ATOM 1346 O O . CYS A 1 174 ? 3.845 9.422 -2.113 1.00 97.62 174 CYS A O 1
ATOM 1348 N N . PRO A 1 175 ? 2.215 8.483 -0.848 1.00 97.62 175 PRO A N 1
ATOM 1349 C CA . PRO A 1 175 ? 1.520 9.739 -0.596 1.00 97.62 175 PRO A CA 1
ATOM 1350 C C . PRO A 1 175 ? 2.455 10.822 -0.056 1.00 97.62 175 PRO A C 1
ATOM 1352 O O . PRO A 1 175 ? 3.251 10.573 0.854 1.00 97.62 175 PRO A O 1
ATOM 1355 N N . PHE A 1 176 ? 2.350 12.023 -0.615 1.00 95.50 176 PHE A N 1
ATOM 1356 C CA . PHE A 1 176 ? 3.167 13.174 -0.249 1.00 95.50 176 PHE A CA 1
ATOM 1357 C C . PHE A 1 176 ? 2.330 14.448 -0.091 1.00 95.50 176 PHE A C 1
ATOM 1359 O O . PHE A 1 176 ? 2.510 15.197 0.867 1.00 95.50 176 PHE A O 1
ATOM 1366 N N . GLU A 1 177 ? 1.384 14.698 -0.990 1.00 95.69 177 GLU A N 1
ATOM 1367 C CA . GLU A 1 177 ? 0.453 15.820 -0.903 1.00 95.69 177 GLU A CA 1
ATOM 1368 C C . GLU A 1 177 ? -0.823 15.457 -0.132 1.00 95.69 177 GLU A C 1
ATOM 1370 O O . GLU A 1 177 ? -1.259 14.309 -0.094 1.00 95.69 177 GLU A O 1
ATOM 1375 N N . SER A 1 178 ? -1.500 16.451 0.451 1.00 96.81 178 SER A N 1
ATOM 1376 C CA . SER A 1 178 ? -2.696 16.218 1.279 1.00 96.81 178 SER A CA 1
ATOM 1377 C C . SER A 1 178 ? -3.815 15.455 0.558 1.00 96.81 178 SER A C 1
ATOM 1379 O O . SER A 1 178 ? -4.544 14.683 1.182 1.00 96.81 178 SER A O 1
ATOM 1381 N N . HIS A 1 179 ? -3.965 15.660 -0.753 1.00 96.50 179 HIS A N 1
ATOM 1382 C CA . HIS A 1 179 ? -4.976 14.966 -1.545 1.00 96.50 179 HIS A CA 1
ATOM 1383 C C . HIS A 1 179 ? -4.604 13.491 -1.796 1.00 96.50 179 HIS A C 1
ATOM 1385 O O . HIS A 1 179 ? -5.486 12.635 -1.776 1.00 96.50 179 HIS A O 1
ATOM 1391 N N . GLU A 1 180 ? -3.311 13.183 -1.933 1.00 98.00 180 GLU A N 1
ATOM 1392 C CA . GLU A 1 180 ? -2.783 11.817 -2.031 1.00 98.00 180 GLU A CA 1
ATOM 1393 C C . GLU A 1 180 ? -2.964 11.074 -0.705 1.00 98.00 180 GLU A C 1
ATOM 1395 O O . GLU A 1 180 ? -3.434 9.940 -0.690 1.00 98.00 180 GLU A O 1
ATOM 1400 N N . ILE A 1 181 ? -2.678 11.735 0.425 1.00 98.31 181 ILE A N 1
ATOM 1401 C CA . ILE A 1 181 ? -2.910 11.177 1.768 1.00 98.31 181 ILE A CA 1
ATOM 1402 C C . ILE A 1 181 ? -4.400 10.887 1.969 1.00 98.31 181 ILE A C 1
ATOM 1404 O O . ILE A 1 181 ? -4.771 9.822 2.461 1.00 98.31 181 ILE A O 1
ATOM 1408 N N . SER A 1 182 ? -5.265 11.812 1.547 1.00 98.31 182 SER A N 1
ATOM 1409 C CA . SER A 1 182 ? -6.717 11.631 1.631 1.00 98.31 182 SER A CA 1
ATOM 1410 C C . SER A 1 182 ? -7.184 10.423 0.818 1.00 98.31 182 SER A C 1
ATOM 1412 O O . SER A 1 182 ? -7.984 9.633 1.315 1.00 98.31 182 SER A O 1
ATOM 1414 N N . HIS A 1 183 ? -6.662 10.251 -0.402 1.00 98.56 183 HIS A N 1
ATOM 1415 C CA . HIS A 1 183 ? -6.971 9.084 -1.233 1.00 98.56 183 HIS A CA 1
ATOM 1416 C C . HIS A 1 183 ? -6.431 7.791 -0.621 1.00 98.56 183 HIS A C 1
ATOM 1418 O O . HIS A 1 183 ? -7.144 6.796 -0.584 1.00 98.56 183 HIS A O 1
ATOM 1424 N N . PHE A 1 184 ? -5.219 7.805 -0.063 1.00 98.69 184 PHE A N 1
ATOM 1425 C CA . PHE A 1 184 ? -4.661 6.650 0.640 1.00 98.69 184 PHE A CA 1
ATOM 1426 C C . PHE A 1 184 ? -5.557 6.212 1.806 1.00 98.69 184 PHE A C 1
ATOM 1428 O O . PHE A 1 184 ? -5.896 5.037 1.916 1.00 98.69 184 PHE A O 1
ATOM 1435 N N . VAL A 1 185 ? -6.028 7.148 2.635 1.00 98.69 185 VAL A N 1
ATOM 1436 C CA . VAL A 1 185 ? -6.982 6.839 3.716 1.00 98.69 185 VAL A CA 1
ATOM 1437 C C . VAL A 1 185 ? -8.321 6.338 3.160 1.00 98.69 185 VAL A C 1
ATOM 1439 O O . VAL A 1 185 ? -8.916 5.430 3.737 1.00 98.69 185 VAL A O 1
ATOM 1442 N N . GLU A 1 186 ? -8.797 6.882 2.036 1.00 98.38 186 GLU A N 1
ATOM 1443 C CA . GLU A 1 186 ? -10.013 6.412 1.357 1.00 98.38 186 GLU A CA 1
ATOM 1444 C C . GLU A 1 186 ? -9.868 4.963 0.859 1.00 98.38 186 GLU A C 1
ATOM 1446 O O . GLU A 1 186 ? -10.773 4.155 1.074 1.00 98.38 186 GLU A O 1
ATOM 1451 N N . MET A 1 187 ? -8.714 4.596 0.290 1.00 98.38 187 MET A N 1
ATOM 1452 C CA . MET A 1 187 ? -8.406 3.213 -0.087 1.00 98.38 187 MET A CA 1
ATOM 1453 C C . MET A 1 187 ? -8.476 2.279 1.120 1.00 98.38 187 MET A C 1
ATOM 1455 O O . MET A 1 187 ? -9.153 1.253 1.055 1.00 98.38 187 MET A O 1
ATOM 1459 N N . ILE A 1 188 ? -7.815 2.641 2.226 1.00 98.62 188 ILE A N 1
ATOM 1460 C CA . ILE A 1 188 ? -7.806 1.832 3.452 1.00 98.62 188 ILE A CA 1
ATOM 1461 C C . ILE A 1 188 ? -9.223 1.704 4.014 1.00 98.62 188 ILE A C 1
ATOM 1463 O O . ILE A 1 188 ? -9.666 0.600 4.318 1.00 98.62 188 ILE A O 1
ATOM 1467 N N . LYS A 1 189 ? -9.987 2.798 4.060 1.00 98.38 189 LYS A N 1
ATOM 1468 C CA . LYS A 1 189 ? -11.381 2.786 4.516 1.00 98.38 189 LYS A CA 1
ATOM 1469 C C . LYS A 1 189 ? -12.256 1.836 3.696 1.00 98.38 189 LYS A C 1
ATOM 1471 O O . LYS A 1 189 ? -13.097 1.151 4.262 1.00 98.38 189 LYS A O 1
ATOM 1476 N N . ASN A 1 190 ? -12.082 1.810 2.378 1.00 97.56 190 ASN A N 1
ATOM 1477 C CA . ASN A 1 190 ? -12.906 0.989 1.487 1.00 97.56 190 ASN A CA 1
ATOM 1478 C C . ASN A 1 190 ? -12.476 -0.487 1.453 1.00 97.56 190 ASN A C 1
ATOM 1480 O O . ASN A 1 190 ? -13.134 -1.297 0.805 1.00 97.56 190 ASN A O 1
ATOM 1484 N N . SER A 1 191 ? -11.379 -0.839 2.127 1.00 98.12 191 SER A N 1
ATOM 1485 C CA . SER A 1 191 ? -10.785 -2.177 2.086 1.00 98.12 191 SER A CA 1
ATOM 1486 C C . SER A 1 191 ? -10.418 -2.745 3.460 1.00 98.12 191 SER A C 1
ATOM 1488 O O . SER A 1 191 ? -9.708 -3.742 3.535 1.00 98.12 191 SER A O 1
ATOM 1490 N N . SER A 1 192 ? -10.902 -2.151 4.549 1.00 97.56 192 SER A N 1
ATOM 1491 C CA . SER A 1 192 ? -10.676 -2.634 5.917 1.00 97.56 192 SER A CA 1
ATOM 1492 C C . SER A 1 192 ? -11.913 -2.422 6.781 1.00 97.56 192 SER A C 1
ATOM 1494 O O . SER A 1 192 ? -12.794 -1.637 6.423 1.00 97.56 192 SER A O 1
ATOM 1496 N N . ASP A 1 193 ? -11.934 -3.057 7.953 1.00 95.00 193 ASP A N 1
ATOM 1497 C CA . ASP A 1 193 ? -12.978 -2.847 8.965 1.00 95.00 193 ASP A CA 1
ATOM 1498 C C . ASP A 1 193 ? -12.563 -1.789 10.008 1.00 95.00 193 ASP A C 1
ATOM 1500 O O . ASP A 1 193 ? -13.108 -1.710 11.115 1.00 95.00 193 ASP A O 1
ATOM 1504 N N . MET A 1 194 ? -11.579 -0.950 9.666 1.00 97.75 194 MET A N 1
ATOM 1505 C CA . MET A 1 194 ? -11.038 0.066 10.561 1.00 97.75 194 MET A CA 1
ATOM 1506 C C . MET A 1 194 ? -12.096 1.085 10.989 1.00 97.75 194 MET A C 1
ATOM 1508 O O . MET A 1 194 ? -12.824 1.677 10.189 1.00 97.75 194 MET A O 1
ATOM 1512 N N . SER A 1 195 ? -12.114 1.379 12.287 1.00 98.19 195 SER A N 1
ATOM 1513 C CA . SER A 1 195 ? -12.918 2.460 12.843 1.00 98.19 195 SER A CA 1
ATOM 1514 C C . SER A 1 195 ? -12.450 3.833 12.348 1.00 98.19 195 SER A C 1
ATOM 1516 O O . SER A 1 195 ? -11.292 4.048 11.988 1.00 98.19 195 SER A O 1
ATOM 1518 N N . GLN A 1 196 ? -13.325 4.833 12.473 1.00 97.94 196 GLN A N 1
ATOM 1519 C CA . GLN A 1 196 ? -12.974 6.226 12.175 1.00 97.94 196 GLN A CA 1
ATOM 1520 C C . GLN A 1 196 ? -11.779 6.744 12.997 1.00 97.94 196 GLN A C 1
ATOM 1522 O O . GLN A 1 196 ? -11.154 7.714 12.582 1.00 97.94 196 GLN A O 1
ATOM 1527 N N . SER A 1 197 ? -11.476 6.159 14.165 1.00 98.38 197 SER A N 1
ATOM 1528 C CA . SER A 1 197 ? -10.278 6.532 14.931 1.00 98.38 197 SER A CA 1
ATOM 1529 C C . SER A 1 197 ? -9.011 5.970 14.305 1.00 98.38 197 SER A C 1
ATOM 1531 O O . SER A 1 197 ? -8.082 6.731 14.062 1.00 98.38 197 SER A O 1
ATOM 1533 N N . GLN A 1 198 ? -9.015 4.684 13.957 1.00 98.44 198 GLN A N 1
ATOM 1534 C CA . GLN A 1 198 ? -7.886 4.030 13.290 1.00 98.44 198 GLN A CA 1
ATOM 1535 C C . GLN A 1 198 ? -7.584 4.690 11.939 1.00 98.44 198 GLN A C 1
ATOM 1537 O O . GLN A 1 198 ? -6.435 4.990 11.641 1.00 98.44 198 GLN A O 1
ATOM 1542 N N . LEU A 1 199 ? -8.614 5.033 11.159 1.00 98.69 199 LEU A N 1
ATOM 1543 C CA . LEU A 1 199 ? -8.431 5.745 9.888 1.00 98.69 199 LEU A CA 1
ATOM 1544 C C . LEU A 1 199 ? -7.808 7.138 10.071 1.00 98.69 199 LEU A C 1
ATOM 1546 O O . LEU A 1 199 ? -7.010 7.572 9.240 1.00 98.69 199 LEU A O 1
ATOM 1550 N N . ARG A 1 200 ? -8.130 7.842 11.167 1.00 98.69 200 ARG A N 1
ATOM 1551 C CA . ARG A 1 200 ? -7.448 9.101 11.510 1.00 98.69 200 ARG A CA 1
ATOM 1552 C C . ARG A 1 200 ? -5.992 8.863 11.890 1.00 98.69 200 ARG A C 1
ATOM 1554 O O . ARG A 1 200 ? -5.151 9.653 11.484 1.00 98.69 200 ARG A O 1
ATOM 1561 N N . GLU A 1 201 ? -5.698 7.804 12.637 1.00 98.69 201 GLU A N 1
ATOM 1562 C CA . GLU A 1 201 ? -4.323 7.438 12.999 1.00 98.69 201 GLU A CA 1
ATOM 1563 C C . GLU A 1 201 ? -3.481 7.131 11.755 1.00 98.69 201 GLU A C 1
ATOM 1565 O O . GLU A 1 201 ? -2.367 7.635 11.651 1.00 98.69 201 GLU A O 1
ATOM 1570 N N . VAL A 1 202 ? -4.036 6.422 10.765 1.00 98.69 202 VAL A N 1
ATOM 1571 C CA . VAL A 1 202 ? -3.383 6.199 9.462 1.00 98.69 202 VAL A CA 1
ATOM 1572 C C . VAL A 1 202 ? -3.063 7.525 8.762 1.00 98.69 202 VAL A C 1
ATOM 1574 O O . VAL A 1 202 ? -1.937 7.722 8.303 1.00 98.69 202 VAL A O 1
ATOM 1577 N N . GLY A 1 203 ? -4.031 8.446 8.699 1.00 98.56 203 GLY A N 1
ATOM 1578 C CA . GLY A 1 203 ? -3.832 9.765 8.091 1.00 98.56 203 GLY A CA 1
ATOM 1579 C C . GLY A 1 203 ? -2.755 10.589 8.803 1.00 98.56 203 GLY A C 1
ATOM 1580 O O . GLY A 1 203 ? -1.838 11.088 8.156 1.00 98.56 203 GLY A O 1
ATOM 1581 N N . VAL A 1 204 ? -2.818 10.666 10.136 1.00 98.69 204 VAL A N 1
ATOM 1582 C CA . VAL A 1 204 ? -1.831 11.383 10.962 1.00 98.69 204 VAL A CA 1
ATOM 1583 C C . VAL A 1 204 ? -0.438 10.781 10.799 1.00 98.69 204 VAL A C 1
ATOM 1585 O O . VAL A 1 204 ? 0.517 11.524 10.584 1.00 98.69 204 VAL A O 1
ATOM 1588 N N . ALA A 1 205 ? -0.314 9.452 10.836 1.00 98.56 205 ALA A N 1
ATOM 1589 C CA . ALA A 1 205 ? 0.964 8.776 10.649 1.00 98.56 205 ALA A CA 1
ATOM 1590 C C . ALA A 1 205 ? 1.581 9.103 9.281 1.00 98.56 205 ALA A C 1
ATOM 1592 O O . ALA A 1 205 ? 2.783 9.356 9.190 1.00 98.56 205 ALA A O 1
ATOM 1593 N N . MET A 1 206 ? 0.772 9.137 8.215 1.00 98.56 206 MET A N 1
ATOM 1594 C CA . MET A 1 206 ? 1.255 9.501 6.880 1.00 98.56 206 MET A CA 1
ATOM 1595 C C . MET A 1 206 ? 1.673 10.975 6.811 1.00 98.56 206 MET A C 1
ATOM 1597 O O . MET A 1 206 ? 2.747 11.285 6.300 1.00 98.56 206 MET A O 1
ATOM 1601 N N . GLU A 1 207 ? 0.882 11.893 7.370 1.00 98.19 207 GLU A N 1
ATOM 1602 C CA . GLU A 1 207 ? 1.239 13.317 7.438 1.00 98.19 207 GLU A CA 1
ATOM 1603 C C . GLU A 1 207 ? 2.542 13.555 8.214 1.00 98.19 207 GLU A C 1
ATOM 1605 O O . GLU A 1 207 ? 3.369 14.382 7.823 1.00 98.19 207 GLU A O 1
ATOM 1610 N N . GLU A 1 208 ? 2.747 12.843 9.323 1.00 97.56 208 GLU A N 1
ATOM 1611 C CA . GLU A 1 208 ? 3.988 12.895 10.095 1.00 97.56 208 GLU A CA 1
ATOM 1612 C C . GLU A 1 208 ? 5.167 12.318 9.317 1.00 97.56 208 GLU A C 1
ATOM 1614 O O . GLU A 1 208 ? 6.229 12.942 9.269 1.00 97.56 208 GLU A O 1
ATOM 1619 N N . TYR A 1 209 ? 4.971 11.186 8.640 1.00 96.75 209 TYR A N 1
ATOM 1620 C CA . TYR A 1 209 ? 5.993 10.585 7.792 1.00 96.75 209 TYR A CA 1
ATOM 1621 C C . TYR A 1 209 ? 6.424 11.533 6.667 1.00 96.75 209 TYR A C 1
ATOM 1623 O O . TYR A 1 209 ? 7.620 11.771 6.484 1.00 96.75 209 TYR A O 1
ATOM 1631 N N . VAL A 1 210 ? 5.473 12.171 5.979 1.00 96.06 210 VAL A N 1
ATOM 1632 C CA . VAL A 1 210 ? 5.747 13.161 4.925 1.00 96.06 210 VAL A CA 1
ATOM 1633 C C . VAL A 1 210 ? 6.577 14.337 5.441 1.00 96.06 210 VAL A C 1
ATOM 1635 O O . VAL A 1 210 ? 7.504 14.771 4.753 1.00 96.06 210 VAL A O 1
ATOM 1638 N N . LYS A 1 211 ? 6.330 14.823 6.666 1.00 94.88 211 LYS A N 1
ATOM 1639 C CA . LYS A 1 211 ? 7.159 15.885 7.269 1.00 94.88 211 LYS A CA 1
ATOM 1640 C C . LYS A 1 211 ? 8.624 15.461 7.382 1.00 94.88 211 LYS A C 1
ATOM 1642 O O . LYS A 1 211 ? 9.501 16.282 7.131 1.00 94.88 211 LYS A O 1
ATOM 1647 N N . THR A 1 212 ? 8.904 14.190 7.686 1.00 93.00 212 THR A N 1
ATOM 1648 C CA . THR A 1 212 ? 10.289 13.679 7.722 1.00 93.00 212 THR A CA 1
ATOM 1649 C C . THR A 1 212 ? 10.941 13.662 6.339 1.00 93.00 212 THR A C 1
ATOM 1651 O O . THR A 1 212 ? 12.135 13.925 6.219 1.00 93.00 212 THR A O 1
ATOM 1654 N N . LEU A 1 213 ? 10.158 13.422 5.280 1.00 89.81 213 LEU A N 1
ATOM 1655 C CA . LEU A 1 213 ? 10.639 13.459 3.897 1.00 89.81 213 LEU A CA 1
ATOM 1656 C C . LEU A 1 213 ? 10.918 14.889 3.416 1.00 89.81 213 LEU A C 1
ATOM 1658 O O . LEU A 1 213 ? 11.775 15.095 2.557 1.00 89.81 213 LEU A O 1
ATOM 1662 N N . GLN A 1 214 ? 10.173 15.859 3.946 1.00 84.31 214 GLN A N 1
ATOM 1663 C CA . GLN A 1 214 ? 10.311 17.286 3.659 1.00 84.31 214 GLN A CA 1
ATOM 1664 C C . GLN A 1 214 ? 11.371 17.967 4.525 1.00 84.31 214 GLN A C 1
ATOM 1666 O O . GLN A 1 214 ? 11.735 19.110 4.249 1.00 84.31 214 GLN A O 1
ATOM 1671 N N . ASP A 1 215 ? 11.884 17.302 5.559 1.00 81.69 215 ASP A N 1
ATOM 1672 C CA . ASP A 1 215 ? 12.908 17.878 6.414 1.00 81.69 215 ASP A CA 1
ATOM 1673 C C . ASP A 1 215 ? 14.287 17.828 5.739 1.00 81.69 215 ASP A C 1
ATOM 1675 O O . ASP A 1 215 ? 15.113 16.932 5.936 1.00 81.69 215 ASP A O 1
ATOM 1679 N N . TRP A 1 216 ? 14.565 18.870 4.9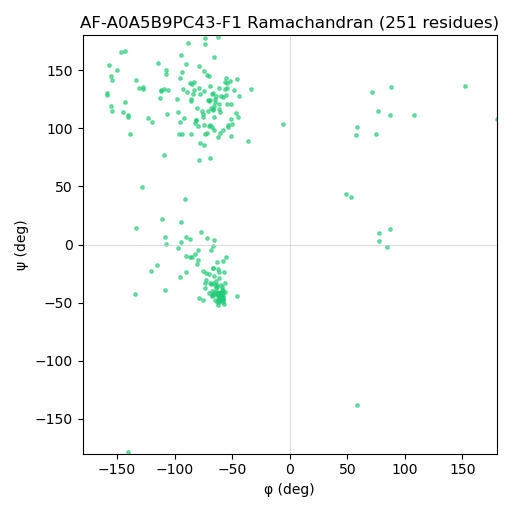55 1.00 61.88 216 TRP A N 1
ATOM 1680 C CA . TRP A 1 216 ? 15.860 19.108 4.321 1.00 61.88 216 TRP A CA 1
ATOM 1681 C C . TRP A 1 216 ? 17.027 19.207 5.320 1.00 61.88 216 TRP A C 1
ATOM 1683 O O . TRP A 1 216 ? 18.185 19.147 4.901 1.00 61.88 216 TRP A O 1
ATOM 1693 N N . THR A 1 217 ? 16.780 19.369 6.627 1.00 58.53 217 THR A N 1
ATOM 1694 C CA . THR 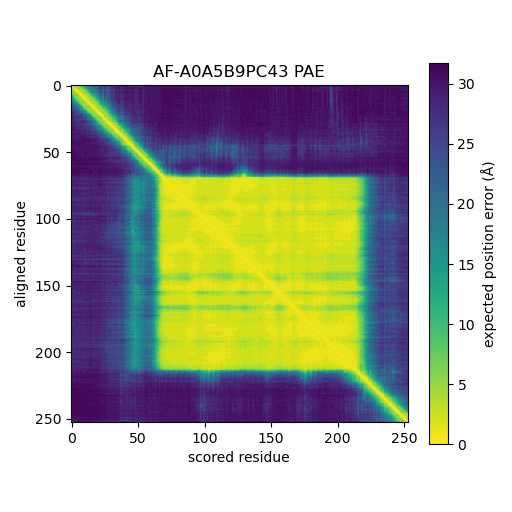A 1 217 ? 17.851 19.384 7.637 1.00 58.53 217 THR A CA 1
ATOM 1695 C C . THR A 1 217 ? 18.407 17.991 7.931 1.00 58.53 217 THR A C 1
ATOM 1697 O O . THR A 1 217 ? 19.581 17.891 8.284 1.00 58.53 217 THR A O 1
ATOM 1700 N N . LEU A 1 218 ? 17.637 16.929 7.667 1.00 53.62 218 LEU A N 1
ATOM 1701 C CA . LEU A 1 218 ? 18.088 15.532 7.728 1.00 53.62 218 LEU A CA 1
ATOM 1702 C C . LEU A 1 218 ? 18.852 15.093 6.464 1.00 53.62 218 LEU A C 1
ATOM 1704 O O . LEU A 1 218 ? 19.576 14.102 6.497 1.00 53.62 218 LEU A O 1
ATOM 1708 N N . LEU A 1 219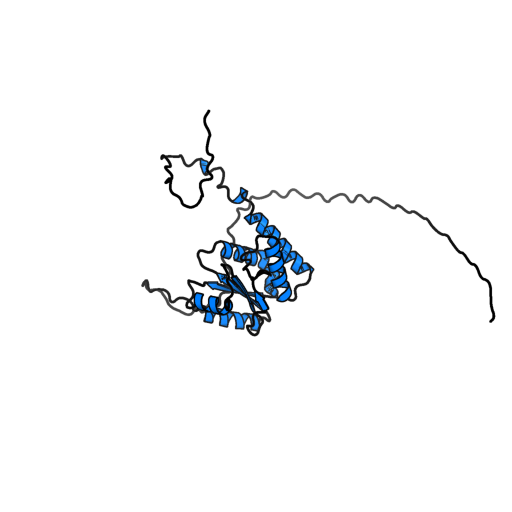 ? 18.730 15.851 5.366 1.00 50.34 219 LEU A N 1
ATOM 1709 C CA . LEU A 1 219 ? 19.459 15.644 4.105 1.00 50.34 219 LEU A CA 1
ATOM 1710 C C . LEU A 1 219 ? 20.798 16.392 4.038 1.00 50.34 219 LEU A C 1
ATOM 1712 O O . LEU A 1 219 ? 21.579 16.179 3.107 1.00 50.34 219 LEU A O 1
ATOM 1716 N N . LYS A 1 220 ? 21.089 17.287 4.991 1.00 48.28 220 LYS A N 1
ATOM 1717 C CA . LYS A 1 220 ? 22.402 17.937 5.047 1.00 48.28 220 LYS A CA 1
ATOM 1718 C C . LYS A 1 220 ? 23.442 16.902 5.487 1.00 48.28 220 LYS A C 1
ATOM 1720 O O . LYS A 1 220 ? 23.278 16.334 6.568 1.00 48.28 220 LYS A O 1
ATOM 1725 N N . PRO A 1 221 ? 24.528 16.683 4.717 1.00 50.47 221 PRO A N 1
ATOM 1726 C CA . PRO A 1 221 ? 25.637 15.882 5.211 1.00 50.47 221 PRO A CA 1
ATOM 1727 C C . PRO A 1 221 ? 26.117 16.483 6.538 1.00 50.47 221 PRO A C 1
ATOM 1729 O O . PRO A 1 221 ? 26.072 17.713 6.707 1.00 50.47 221 PRO A O 1
ATOM 1732 N N . PRO A 1 222 ? 26.527 15.647 7.507 1.00 51.09 222 PRO A N 1
ATOM 1733 C CA . PRO A 1 222 ? 26.914 16.131 8.819 1.00 51.09 222 PRO A CA 1
ATOM 1734 C C . PRO A 1 222 ? 27.997 17.201 8.656 1.00 51.09 222 PRO A C 1
ATOM 1736 O O . PRO A 1 222 ? 28.898 17.086 7.825 1.00 51.09 222 PRO A O 1
ATOM 1739 N N . ALA A 1 223 ? 27.907 18.273 9.449 1.00 56.50 223 ALA A N 1
ATOM 1740 C CA . ALA A 1 223 ? 28.743 19.470 9.305 1.00 56.50 223 ALA A CA 1
ATOM 1741 C C . ALA A 1 223 ? 30.267 19.198 9.340 1.00 56.50 223 ALA A C 1
ATOM 1743 O O . ALA A 1 223 ? 31.064 20.079 9.013 1.00 56.50 223 ALA A O 1
ATOM 1744 N N . ASN A 1 224 ? 30.686 17.983 9.707 1.00 50.12 224 ASN A N 1
ATOM 1745 C CA . ASN A 1 224 ? 32.071 17.532 9.745 1.00 50.12 224 ASN A CA 1
ATOM 1746 C C . ASN A 1 224 ? 32.617 16.966 8.414 1.00 50.12 224 ASN A C 1
ATOM 1748 O O . ASN A 1 224 ? 33.834 16.832 8.307 1.00 50.12 224 ASN A O 1
ATOM 1752 N N . GLU A 1 225 ? 31.798 16.712 7.387 1.00 47.84 225 GLU A N 1
ATOM 1753 C CA . GLU A 1 225 ? 32.294 16.278 6.063 1.00 47.84 225 GLU A CA 1
ATOM 1754 C C . GLU A 1 225 ? 32.825 17.435 5.201 1.00 47.84 225 GLU A C 1
ATOM 1756 O O . GLU A 1 225 ? 33.583 17.227 4.255 1.00 47.84 225 GLU A O 1
ATOM 1761 N N . SER A 1 226 ? 32.547 18.681 5.596 1.00 47.00 226 SER A N 1
ATOM 1762 C CA . SER A 1 226 ? 33.097 19.893 4.968 1.00 47.00 226 SER A CA 1
ATOM 1763 C C . SER A 1 226 ? 34.618 20.069 5.146 1.00 47.00 226 SER A C 1
ATOM 1765 O O . SER A 1 226 ? 35.193 21.026 4.627 1.00 47.00 226 SER A O 1
ATOM 1767 N N . LYS A 1 227 ? 35.288 19.150 5.861 1.00 43.53 227 LYS A N 1
ATOM 1768 C CA . LYS A 1 227 ? 36.739 19.168 6.113 1.00 43.53 227 LYS A CA 1
ATOM 1769 C C . LYS A 1 227 ? 37.548 18.110 5.359 1.00 43.53 227 LYS A C 1
ATOM 1771 O O . LYS A 1 227 ? 38.757 18.040 5.579 1.00 43.53 227 LYS A O 1
ATOM 1776 N N . ILE A 1 228 ? 36.957 17.337 4.444 1.00 44.47 228 ILE A N 1
ATOM 1777 C CA . ILE A 1 228 ? 37.783 16.622 3.461 1.00 44.47 228 ILE A CA 1
ATOM 1778 C C . ILE A 1 228 ? 38.267 17.670 2.458 1.00 44.47 228 ILE A C 1
ATOM 1780 O O . ILE A 1 228 ? 37.501 18.192 1.649 1.00 44.47 228 ILE A O 1
ATOM 178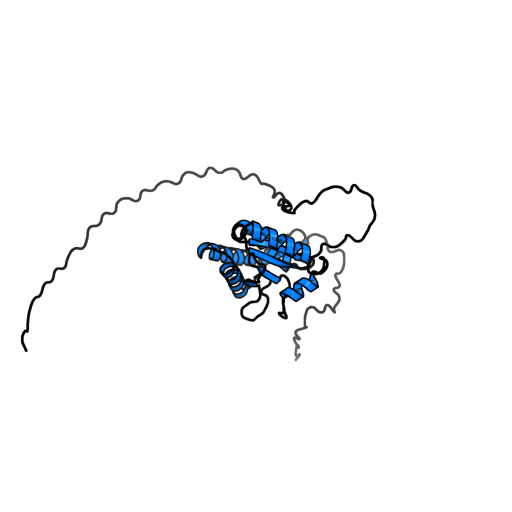4 N N . GLN A 1 229 ? 39.536 18.048 2.617 1.00 41.56 229 GLN A N 1
ATOM 1785 C CA . GLN A 1 229 ? 40.222 19.077 1.851 1.00 41.56 229 GLN A CA 1
ATOM 1786 C C . GLN A 1 229 ? 39.928 18.954 0.356 1.00 41.56 229 GLN A C 1
ATOM 1788 O O . GLN A 1 229 ? 40.125 17.911 -0.263 1.00 41.56 229 GLN A O 1
ATOM 1793 N N . ALA A 1 230 ? 39.507 20.076 -0.222 1.00 42.56 230 ALA A N 1
ATOM 1794 C CA . ALA A 1 230 ? 39.553 20.308 -1.648 1.00 42.56 230 ALA A CA 1
ATOM 1795 C C . ALA A 1 230 ? 41.004 20.175 -2.141 1.00 42.56 230 ALA A C 1
ATOM 1797 O O . ALA A 1 230 ? 41.788 21.116 -2.050 1.00 42.56 230 ALA A O 1
ATOM 1798 N N . SER A 1 231 ? 41.357 19.016 -2.686 1.00 43.25 231 SER A N 1
ATOM 1799 C CA . SER A 1 231 ? 42.516 18.847 -3.560 1.00 43.25 231 SER A CA 1
ATOM 1800 C C . SER A 1 231 ? 42.026 18.596 -4.987 1.00 43.25 231 SER A C 1
ATOM 1802 O O . SER A 1 231 ? 42.005 17.476 -5.484 1.00 43.25 231 SER A O 1
ATOM 1804 N N . GLY A 1 232 ? 41.599 19.671 -5.656 1.00 40.94 232 GLY A N 1
ATOM 1805 C CA . GLY A 1 232 ? 41.389 19.679 -7.107 1.00 40.94 232 GLY A CA 1
ATOM 1806 C C . GLY A 1 232 ? 40.325 20.679 -7.577 1.00 40.94 232 GLY A C 1
ATOM 1807 O O . GLY A 1 232 ? 39.265 20.777 -6.953 1.00 40.94 232 GLY A O 1
ATOM 1808 N N . PRO A 1 233 ? 40.562 21.436 -8.666 1.00 40.28 233 PRO A N 1
ATOM 1809 C CA . PRO A 1 233 ? 39.568 22.354 -9.204 1.00 40.28 233 PRO A CA 1
ATOM 1810 C C . PRO A 1 233 ? 38.377 21.567 -9.763 1.00 40.28 233 PRO A C 1
ATOM 1812 O O . PRO A 1 233 ? 38.485 20.816 -10.732 1.00 40.28 233 PRO A O 1
ATOM 1815 N N . ARG A 1 234 ? 37.216 21.761 -9.135 1.00 46.25 234 ARG A N 1
ATOM 1816 C CA . ARG A 1 234 ? 35.937 21.171 -9.531 1.00 46.25 234 ARG A CA 1
ATOM 1817 C C . ARG A 1 234 ? 35.422 21.902 -10.777 1.00 46.25 234 ARG A C 1
ATOM 1819 O O . ARG A 1 234 ? 34.677 22.873 -10.671 1.00 46.25 234 ARG A O 1
ATOM 1826 N N . THR A 1 235 ? 35.857 21.485 -11.963 1.00 42.53 235 THR A N 1
ATOM 1827 C CA . THR A 1 235 ? 35.217 21.924 -13.210 1.00 42.53 235 THR A CA 1
ATOM 1828 C C . THR A 1 235 ? 33.981 21.061 -13.441 1.00 42.53 235 THR A C 1
ATOM 1830 O O . THR A 1 235 ? 34.070 19.872 -13.724 1.00 42.53 235 THR A O 1
ATOM 1833 N N . TRP A 1 236 ? 32.803 21.651 -13.249 1.00 34.59 236 TRP A N 1
ATOM 1834 C CA . TRP A 1 236 ? 31.543 21.022 -13.633 1.00 34.59 236 TRP A CA 1
ATOM 1835 C C . TRP A 1 236 ? 31.339 21.185 -15.147 1.00 34.59 236 TRP A C 1
ATOM 1837 O O . TRP A 1 236 ? 31.559 22.287 -15.665 1.00 34.59 236 TRP A O 1
ATOM 1847 N N . PRO A 1 237 ? 30.930 20.133 -15.880 1.00 36.56 237 PRO A N 1
ATOM 1848 C CA . PRO A 1 237 ? 30.666 20.240 -17.308 1.00 36.56 237 PRO A CA 1
ATOM 1849 C C . PRO A 1 237 ? 29.482 21.185 -17.532 1.00 36.56 237 PRO A C 1
ATOM 1851 O O . PRO A 1 237 ? 28.402 20.998 -16.978 1.00 36.56 237 PRO A O 1
ATOM 1854 N N . LYS A 1 238 ? 29.689 22.216 -18.355 1.00 44.31 238 LYS A N 1
ATOM 1855 C CA . LYS A 1 238 ? 28.734 23.312 -18.599 1.00 44.31 238 LYS A CA 1
ATOM 1856 C C . LYS A 1 238 ? 27.422 22.893 -19.295 1.00 44.31 238 LYS A C 1
ATOM 1858 O O . LYS A 1 238 ? 26.597 23.760 -19.549 1.00 44.31 238 LYS A O 1
ATOM 1863 N N . ASN A 1 239 ? 27.206 21.600 -19.553 1.00 45.19 239 ASN A N 1
ATOM 1864 C CA . ASN A 1 239 ? 26.072 21.069 -20.318 1.00 45.19 239 ASN A CA 1
ATOM 1865 C C . ASN A 1 239 ? 25.328 19.944 -19.569 1.00 45.19 239 ASN A C 1
ATOM 1867 O O . ASN A 1 239 ? 25.097 18.876 -20.130 1.00 45.19 239 ASN A O 1
ATOM 1871 N N . SER A 1 240 ? 24.968 20.152 -18.299 1.00 41.53 240 SER A N 1
ATOM 1872 C CA . SER A 1 240 ? 24.073 19.222 -17.594 1.00 41.53 240 SER A CA 1
ATOM 1873 C C . SER A 1 240 ? 22.607 19.602 -17.875 1.00 41.53 240 SER A C 1
ATOM 1875 O O . SER A 1 240 ? 22.238 20.747 -17.609 1.00 41.53 240 SER A O 1
ATOM 1877 N N . PRO A 1 241 ? 21.761 18.700 -18.408 1.00 42.81 241 PRO A N 1
ATOM 1878 C CA . PRO A 1 241 ? 20.440 19.037 -18.957 1.00 42.81 241 PRO A CA 1
ATOM 1879 C C . PRO A 1 241 ? 19.344 19.286 -17.903 1.00 42.81 241 PRO A C 1
ATOM 1881 O O . PRO A 1 241 ? 18.174 19.397 -18.252 1.00 42.81 241 PRO A O 1
ATOM 1884 N N . LEU A 1 242 ? 19.691 19.393 -16.617 1.00 41.44 242 LEU A N 1
ATOM 1885 C CA . LEU A 1 242 ? 18.719 19.464 -15.519 1.00 41.44 242 LEU A CA 1
ATOM 1886 C C . LEU A 1 242 ? 18.267 20.881 -15.127 1.00 41.44 242 LEU A C 1
ATOM 1888 O O . LEU A 1 242 ? 17.518 21.020 -14.167 1.00 41.44 242 LEU A O 1
ATOM 1892 N N . PHE A 1 243 ? 18.662 21.929 -15.856 1.00 42.97 243 PHE A N 1
ATOM 1893 C CA . PHE A 1 243 ? 18.190 23.291 -15.577 1.00 42.97 243 PHE A CA 1
ATOM 1894 C C . PHE A 1 243 ? 18.014 24.117 -16.862 1.00 42.97 243 PHE A C 1
ATOM 1896 O O . PHE A 1 243 ? 19.010 24.454 -17.507 1.00 42.97 243 PHE A O 1
ATOM 1903 N N . PRO A 1 244 ? 16.781 24.510 -17.239 1.00 37.72 244 PRO A N 1
ATOM 1904 C CA . PRO A 1 244 ? 16.569 25.532 -18.257 1.00 37.72 244 PRO A CA 1
ATOM 1905 C C . PRO A 1 244 ? 17.130 26.871 -17.763 1.00 37.72 244 PRO A C 1
ATOM 1907 O O . PRO A 1 244 ? 16.828 27.334 -16.663 1.00 37.72 244 PRO A O 1
ATOM 1910 N N . ARG A 1 245 ? 17.973 27.497 -18.585 1.00 38.69 245 ARG A N 1
ATOM 1911 C CA . ARG A 1 245 ? 18.610 28.787 -18.308 1.00 38.69 245 ARG A CA 1
ATOM 1912 C C . ARG A 1 245 ? 17.547 29.893 -18.356 1.00 38.69 245 ARG A C 1
ATOM 1914 O O . ARG A 1 245 ? 17.165 30.315 -19.442 1.00 38.69 245 ARG A O 1
ATOM 1921 N N . MET A 1 246 ? 17.076 30.378 -17.206 1.00 36.59 246 MET A N 1
ATOM 1922 C CA . MET A 1 246 ? 16.348 31.651 -17.159 1.00 36.59 246 MET A CA 1
ATOM 1923 C C . MET A 1 246 ? 17.320 32.777 -17.534 1.00 36.59 246 MET A C 1
ATOM 1925 O O . MET A 1 246 ? 18.272 33.063 -16.807 1.00 36.59 246 MET A O 1
ATOM 1929 N N . GLY A 1 247 ? 17.120 33.354 -18.718 1.00 32.66 247 GLY A N 1
ATOM 1930 C CA . GLY A 1 247 ? 17.877 34.495 -19.214 1.00 32.66 247 GLY A CA 1
ATOM 1931 C C . GLY A 1 247 ? 17.513 35.759 -18.441 1.00 32.66 247 GLY A C 1
ATOM 1932 O O . GLY A 1 247 ? 16.389 36.241 -18.529 1.00 32.66 247 GLY A O 1
ATOM 1933 N N . LEU A 1 248 ? 18.476 36.301 -17.698 1.00 36.03 248 LEU A N 1
ATOM 1934 C CA . LEU A 1 248 ? 18.480 37.708 -17.318 1.00 36.03 248 LEU A CA 1
ATOM 1935 C C . LEU A 1 248 ? 19.317 38.451 -18.359 1.00 36.03 248 LEU A C 1
ATOM 1937 O O . LEU A 1 248 ? 20.547 38.480 -18.292 1.00 36.03 248 LEU A O 1
ATOM 1941 N N . GLU A 1 249 ? 18.623 39.005 -19.349 1.00 35.34 249 GLU A N 1
ATOM 1942 C CA . GLU A 1 249 ? 19.166 39.941 -20.327 1.00 35.34 249 GLU A CA 1
ATOM 1943 C C . GLU A 1 249 ? 19.482 41.260 -19.596 1.00 35.34 249 GLU A C 1
ATOM 1945 O O . GLU A 1 249 ? 18.592 42.032 -19.237 1.00 35.34 249 GLU A O 1
ATOM 1950 N N . SER A 1 250 ? 20.761 41.506 -19.310 1.00 37.44 250 SER A N 1
ATOM 1951 C CA . SER A 1 250 ? 21.236 42.792 -18.796 1.00 37.44 250 SER A CA 1
ATOM 1952 C C . SER A 1 250 ? 21.356 43.774 -19.963 1.00 37.44 250 SER A C 1
ATOM 1954 O O . SER A 1 250 ? 22.306 43.724 -20.742 1.00 37.44 250 SER A O 1
ATOM 1956 N N . GLN A 1 251 ? 20.375 44.668 -20.076 1.00 39.09 251 GLN A N 1
ATOM 1957 C CA . GLN A 1 251 ? 20.473 45.889 -20.873 1.00 39.09 251 GLN A CA 1
ATOM 1958 C C . GLN A 1 251 ? 21.526 46.809 -20.235 1.00 39.09 251 GLN A C 1
ATOM 1960 O O . GLN A 1 251 ? 21.373 47.242 -19.092 1.00 39.09 251 GLN A O 1
ATOM 1965 N N . LYS A 1 252 ? 22.607 47.072 -20.974 1.00 42.94 252 LYS A N 1
ATOM 1966 C CA . LYS A 1 252 ? 23.570 48.142 -20.695 1.00 42.94 252 LYS A CA 1
ATOM 1967 C C . LYS A 1 252 ? 23.043 49.448 -21.293 1.00 42.94 252 LYS A C 1
ATOM 1969 O O . LYS A 1 252 ? 22.754 49.474 -22.485 1.00 42.94 252 LYS A O 1
ATOM 1974 N N . ASN A 1 253 ? 23.018 50.500 -20.480 1.00 39.88 253 ASN A N 1
ATOM 1975 C CA . ASN A 1 253 ? 23.340 51.867 -20.893 1.00 39.88 253 ASN A CA 1
ATOM 1976 C C . ASN A 1 253 ? 24.604 52.272 -20.136 1.00 39.88 253 ASN A C 1
ATOM 1978 O O . ASN A 1 253 ? 24.663 51.953 -18.925 1.00 39.88 253 ASN A O 1
#

Mean predicted aligned error: 17.44 Å

pLDDT: mean 73.85, std 27.33, range [31.8, 98.81]

InterPro domains:
  IPR012336 Thioredoxin-like fold [PF13899] (75-155)
  IPR013766 Thioredoxin domain [PS51352] (38-190)
  IPR036249 Thioredoxin-like superfamily [SSF52833] (76-166)

Foldseek 3Di:
DDDDDDDDDDDDDDDDDDDDDDDDPPDDDDDDPDDDDPDDPDDDPDDPDPPPDPDDDDDDDDDPDDDPAAAQVVQVVVLLVVCLVLQAKEKEWEAAPVDPLQVLLVVLCVVPVVLHVNHYDYDYQHLPRHDCSVVVVCVVCVPQDADPGWIFIGGSVGDTQAIQQAPVSYGCHLPQDLSSLVRVLVRCVRRGPDDPVSSVVSSVSSVVSNVVVVPCVVVDDPPVVVPPDPPDDDDDPPDDPPDDDPDPPDDDD

Secondary structure (DSSP, 8-state):
--------------------------PPP--------------PPP----S-----------------PPBHHHHHHHHHHHHHHTT-EEEEEEE-TT-HHHHHHHHHHHHTHHHHTTTEEEEEEETTTSBTHHHHHHHHHTT---PSSEEEEE-TTS-EEEESB-TTS-B--S--SHHHHHHHHHHHHHHS---HHHHHHHHHHHHHHHHHHH-TTTSSPPTTGGGS---S-----S--TT-----------

Organism: NCBI:txid980251

Solvent-accessible surface area (backbone atoms only — not comparable to full-atom values): 16339 Å² total; per-residue (Å²): 142,86,92,81,85,88,87,91,80,89,85,83,89,85,82,89,84,90,80,90,76,74,91,74,85,75,76,78,79,82,79,76,85,74,80,80,73,85,72,76,85,70,77,78,81,76,80,83,74,86,59,89,77,85,79,79,86,85,81,88,75,97,68,98,61,84,74,81,55,58,45,32,64,59,56,50,56,53,46,48,54,52,11,38,76,66,74,14,22,32,38,36,38,37,35,46,98,84,41,66,50,31,54,49,41,49,51,51,54,59,78,45,33,88,82,42,57,79,41,39,36,81,46,78,41,39,33,76,69,20,44,59,15,48,60,52,50,51,63,73,39,70,86,55,67,68,60,73,20,36,42,42,29,24,44,64,86,68,48,83,64,34,52,37,52,38,99,86,56,43,51,41,49,47,53,72,51,74,67,32,40,49,44,52,42,50,36,50,58,67,60,41,90,68,49,79,64,54,49,47,52,54,43,51,53,48,56,54,51,36,50,61,75,66,39,63,77,79,70,49,75,62,88,73,66,81,69,68,74,87,86,68,88,84,79,73,74,95,79,65,91,89,63,86,81,81,82,80,83,80,84,83,132

Radius of gyration: 30.53 Å; Cα contacts (8 Å, |Δi|>4): 234; chains: 1; bounding box: 112×81×69 Å